Protein AF-A0A9D1FRA2-F1 (afdb_monomer_lite)

Radius of gyration: 23.23 Å; chains: 1; bounding box: 57×42×61 Å

Foldseek 3Di:
DFQAVQVVCVVVVHDHDDHAAEAQWDDLVVLCVCCVVVLDPPVLSVQCVVPPAPTPSNVVSCVSVVGPGYPNQAAEFCQAFVVFDDKAFPDADPQRWTFIQDSLQFTFIHHPPDPPDTHGQGGPCLAPVCCVPPHVVRNDDDCVRPPVVVVVVVPDCVPPRHDHHYCNDDVVVSLCVVLPDENQPLVCQLPDLVSLVVSCVVCVSVVVRHSYHYDHPDDRDPSGDPVNVVSSVVCVVPPDD

Structure (mmCIF, N/CA/C/O backbone):
data_AF-A0A9D1FRA2-F1
#
_entry.id   AF-A0A9D1FRA2-F1
#
loop_
_atom_site.group_PDB
_atom_site.id
_atom_site.type_symbol
_atom_site.label_atom_id
_atom_site.label_alt_id
_atom_site.label_comp_id
_atom_site.label_asym_id
_atom_site.label_entity_id
_atom_site.label_seq_id
_atom_site.pdbx_PDB_ins_code
_atom_site.Cartn_x
_atom_site.Cartn_y
_atom_site.Cartn_z
_atom_site.occupancy
_atom_site.B_iso_or_equiv
_atom_site.auth_seq_id
_atom_site.auth_comp_id
_atom_site.auth_asym_id
_atom_site.auth_atom_id
_atom_site.pdbx_PDB_model_num
ATOM 1 N N . MET A 1 1 ? 6.857 -7.893 -32.256 1.00 85.06 1 MET A N 1
ATOM 2 C CA . MET A 1 1 ? 6.088 -7.095 -31.274 1.00 85.06 1 MET A CA 1
ATOM 3 C C . MET A 1 1 ? 6.978 -6.631 -30.120 1.00 85.06 1 MET A C 1
ATOM 5 O O . MET A 1 1 ? 7.757 -7.427 -29.603 1.00 85.06 1 MET A O 1
ATOM 9 N N . THR A 1 2 ? 6.870 -5.368 -29.701 1.00 92.38 2 THR A N 1
ATOM 10 C CA . THR A 1 2 ? 7.482 -4.821 -28.469 1.00 92.38 2 THR A CA 1
ATOM 11 C C . THR A 1 2 ? 6.866 -5.449 -27.208 1.00 92.38 2 THR A C 1
ATOM 13 O O . THR A 1 2 ? 5.843 -6.138 -27.285 1.00 92.38 2 THR A O 1
ATOM 16 N N . PHE A 1 3 ? 7.445 -5.224 -26.020 1.00 93.19 3 PHE A N 1
ATOM 17 C CA . PHE A 1 3 ? 6.828 -5.702 -24.771 1.00 93.19 3 PHE A CA 1
ATOM 18 C C . PHE A 1 3 ? 5.459 -5.060 -24.530 1.00 93.19 3 PHE A C 1
ATOM 20 O O . PHE A 1 3 ? 4.525 -5.750 -24.128 1.00 93.19 3 PHE A O 1
ATOM 27 N N . ARG A 1 4 ? 5.315 -3.770 -24.851 1.00 92.56 4 ARG A N 1
ATOM 28 C CA . ARG A 1 4 ? 4.043 -3.039 -24.853 1.00 92.56 4 ARG A CA 1
ATOM 29 C C . ARG A 1 4 ? 3.013 -3.710 -25.757 1.00 92.56 4 ARG A C 1
ATOM 31 O O . ARG A 1 4 ? 1.907 -3.972 -25.304 1.00 92.56 4 ARG A O 1
ATOM 38 N N . GLU A 1 5 ? 3.362 -3.992 -27.009 1.00 93.81 5 GLU A N 1
ATOM 39 C CA . GLU A 1 5 ? 2.440 -4.614 -27.971 1.00 93.81 5 GLU A CA 1
ATOM 40 C C . GLU A 1 5 ? 2.002 -6.009 -27.516 1.00 93.81 5 GLU A C 1
ATOM 42 O O . GLU A 1 5 ? 0.811 -6.306 -27.527 1.00 93.81 5 GLU A O 1
ATOM 47 N N . ASN A 1 6 ? 2.940 -6.837 -27.043 1.00 95.81 6 ASN A N 1
ATOM 48 C CA . ASN A 1 6 ? 2.614 -8.157 -26.502 1.00 95.81 6 ASN A CA 1
ATOM 49 C C . ASN A 1 6 ? 1.712 -8.060 -25.260 1.00 95.81 6 ASN A C 1
ATOM 51 O O . ASN A 1 6 ? 0.730 -8.790 -25.160 1.00 95.81 6 ASN A O 1
ATOM 55 N N . ALA A 1 7 ? 2.010 -7.150 -24.326 1.00 94.88 7 ALA A N 1
ATOM 56 C CA . ALA A 1 7 ? 1.194 -6.951 -23.129 1.00 94.88 7 ALA A CA 1
ATOM 57 C C . ALA A 1 7 ? -0.234 -6.502 -23.478 1.00 94.88 7 ALA A C 1
ATOM 59 O O . ALA A 1 7 ? -1.192 -7.045 -22.932 1.00 94.88 7 ALA A O 1
ATOM 60 N N . MET A 1 8 ? -0.389 -5.560 -24.414 1.00 94.31 8 MET A N 1
ATOM 61 C CA . MET A 1 8 ? -1.710 -5.099 -24.851 1.00 94.31 8 MET A CA 1
ATOM 62 C C . MET A 1 8 ? -2.497 -6.196 -25.570 1.00 94.31 8 MET A C 1
ATOM 64 O O . MET A 1 8 ? -3.682 -6.356 -25.290 1.00 94.31 8 MET A O 1
ATOM 68 N N . ALA A 1 9 ? -1.849 -6.982 -26.434 1.00 96.75 9 ALA A N 1
ATOM 69 C CA . ALA A 1 9 ? -2.492 -8.112 -27.100 1.00 96.75 9 ALA A CA 1
ATOM 70 C C . ALA A 1 9 ? -2.993 -9.154 -26.086 1.00 96.75 9 ALA A C 1
ATOM 72 O O . ALA A 1 9 ? -4.143 -9.583 -26.159 1.00 96.75 9 ALA A O 1
ATOM 73 N N . VAL A 1 10 ? -2.177 -9.495 -25.078 1.00 96.38 10 VAL A N 1
ATOM 74 C CA . VAL A 1 10 ? -2.589 -10.395 -23.986 1.00 96.38 10 VAL A CA 1
ATOM 75 C C . VAL A 1 10 ? -3.816 -9.848 -23.248 1.00 96.38 10 VAL A C 1
ATOM 77 O O . VAL A 1 10 ? -4.781 -10.584 -23.046 1.00 96.38 10 VAL A O 1
ATOM 80 N N . LEU A 1 11 ? -3.810 -8.566 -22.867 1.00 94.94 11 LEU A N 1
ATOM 81 C CA . LEU A 1 11 ? -4.921 -7.943 -22.134 1.00 94.94 11 LEU A CA 1
ATOM 82 C C . LEU A 1 11 ? -6.214 -7.825 -22.957 1.00 94.94 11 LEU A C 1
ATOM 84 O O . LEU A 1 11 ? -7.299 -7.794 -22.377 1.00 94.94 11 LEU A O 1
ATOM 88 N N . HIS A 1 12 ? -6.114 -7.773 -24.285 1.00 96.94 12 HIS A N 1
ATOM 89 C CA . HIS A 1 12 ? -7.260 -7.718 -25.194 1.00 96.94 12 HIS A CA 1
ATOM 90 C C . HIS A 1 12 ? -7.669 -9.080 -25.766 1.00 96.94 12 HIS A C 1
ATOM 92 O O . HIS A 1 12 ? -8.563 -9.133 -26.608 1.00 96.94 12 HIS A O 1
ATOM 98 N N . TYR A 1 13 ? -7.086 -10.181 -25.280 1.00 97.06 13 TYR A N 1
ATOM 99 C CA . TYR A 1 13 ? -7.366 -11.537 -25.770 1.00 97.06 13 TYR A CA 1
ATOM 100 C C . TYR A 1 13 ? -7.037 -11.724 -27.265 1.00 97.06 13 TYR A C 1
ATOM 102 O O . TYR A 1 13 ? -7.700 -12.479 -27.976 1.00 97.06 13 TYR A O 1
ATOM 110 N N . GLU A 1 14 ? -5.998 -11.040 -27.739 1.00 97.94 14 GLU A N 1
ATOM 111 C CA . GLU A 1 14 ? -5.488 -11.097 -29.109 1.00 97.94 14 GLU A CA 1
ATOM 112 C C . GLU A 1 14 ? -4.256 -12.016 -29.215 1.00 97.94 14 GLU A C 1
ATOM 114 O O . GLU A 1 14 ? -3.693 -12.480 -28.220 1.00 97.94 14 GLU A O 1
ATOM 119 N N . ALA A 1 15 ? -3.820 -12.296 -30.447 1.00 97.38 15 ALA A N 1
ATOM 120 C CA . ALA A 1 15 ? -2.593 -13.050 -30.690 1.00 97.38 15 ALA A CA 1
ATOM 121 C C . ALA A 1 15 ? -1.350 -12.219 -30.325 1.00 97.38 15 ALA A C 1
ATOM 123 O O . ALA A 1 15 ? -1.265 -11.038 -30.654 1.00 97.38 15 ALA A O 1
ATOM 124 N N . TYR A 1 16 ? -0.365 -12.857 -29.694 1.00 97.12 16 TYR A N 1
ATOM 125 C CA . TYR A 1 16 ? 0.900 -12.246 -29.285 1.00 97.12 16 TYR A CA 1
ATOM 126 C C . TYR A 1 16 ? 2.090 -13.115 -29.719 1.00 97.12 16 TYR A C 1
ATOM 128 O O . TYR A 1 16 ? 1.955 -14.328 -29.884 1.00 97.12 16 TYR A O 1
ATOM 136 N N . GLU A 1 17 ? 3.266 -12.509 -29.892 1.00 96.75 17 GLU A N 1
ATOM 137 C CA . GLU A 1 17 ? 4.495 -13.222 -30.279 1.00 96.75 17 GLU A CA 1
ATOM 138 C C . GLU A 1 17 ? 5.211 -13.847 -29.074 1.00 96.75 17 GLU A C 1
ATOM 140 O O . GLU A 1 17 ? 5.746 -14.953 -29.168 1.00 96.75 17 GLU A O 1
ATOM 145 N N . LYS A 1 18 ? 5.231 -13.148 -27.931 1.00 94.12 18 LYS A N 1
ATOM 146 C CA . LYS A 1 18 ? 5.867 -13.609 -26.687 1.00 94.12 18 LYS A CA 1
ATOM 147 C C . LYS A 1 18 ? 5.039 -13.187 -25.477 1.00 94.12 18 LYS A C 1
ATOM 149 O O . LYS A 1 18 ? 4.585 -12.052 -25.403 1.00 94.12 18 LYS A O 1
ATOM 154 N N . PHE A 1 19 ? 4.875 -14.088 -24.510 1.00 94.19 19 PHE A N 1
ATOM 155 C CA . PHE A 1 19 ? 4.233 -13.745 -23.241 1.00 94.19 19 PHE A CA 1
ATOM 156 C C . PHE A 1 19 ? 5.191 -12.900 -22.377 1.00 94.19 19 PHE A C 1
ATOM 158 O O . PHE A 1 19 ? 6.322 -13.345 -22.157 1.00 94.19 19 PHE A O 1
ATOM 165 N N . PRO A 1 20 ? 4.785 -11.708 -21.899 1.00 92.88 20 PRO A N 1
ATOM 166 C CA . PRO A 1 20 ? 5.655 -10.845 -21.105 1.00 92.88 20 PRO A CA 1
ATOM 167 C C . PRO A 1 20 ? 5.872 -11.409 -19.693 1.00 92.88 20 PRO A C 1
ATOM 169 O O . PRO A 1 20 ? 4.918 -11.763 -18.998 1.00 92.88 20 PRO A O 1
ATOM 172 N N . VAL A 1 21 ? 7.127 -11.460 -19.245 1.00 95.06 21 VAL A N 1
ATOM 173 C CA . VAL A 1 21 ? 7.514 -11.843 -17.880 1.00 95.06 21 VAL A CA 1
ATOM 174 C C . VAL A 1 21 ? 7.771 -10.572 -17.081 1.00 95.06 21 VAL A C 1
ATOM 176 O O . VAL A 1 21 ? 8.758 -9.878 -17.311 1.00 95.06 21 VAL A O 1
ATOM 179 N N . VAL A 1 22 ? 6.882 -10.245 -16.145 1.00 94.38 22 VAL A N 1
ATOM 180 C CA . VAL A 1 22 ? 6.873 -8.932 -15.480 1.00 94.38 22 VAL A CA 1
ATOM 181 C C . VAL A 1 22 ? 7.164 -9.031 -13.985 1.00 94.38 22 VAL A C 1
ATOM 183 O O . VAL A 1 22 ? 6.766 -9.996 -13.334 1.00 94.38 22 VAL A O 1
ATOM 186 N N . SER A 1 23 ? 7.855 -8.024 -13.447 1.00 93.06 23 SER A N 1
ATOM 187 C CA . SER A 1 23 ? 8.117 -7.862 -12.009 1.00 93.06 23 SER A CA 1
ATOM 188 C C . SER A 1 23 ? 7.096 -6.918 -11.366 1.00 93.06 23 SER A C 1
ATOM 190 O O . SER A 1 23 ? 6.551 -6.046 -12.039 1.00 93.06 23 SER A O 1
ATOM 192 N N . PHE A 1 24 ? 6.862 -7.059 -10.061 1.00 91.38 24 PHE A N 1
ATOM 193 C CA . PHE A 1 24 ? 6.077 -6.119 -9.245 1.00 91.38 24 PHE A CA 1
ATOM 194 C C . PHE A 1 24 ? 6.938 -5.536 -8.108 1.00 91.38 24 PHE A C 1
ATOM 196 O O . PHE A 1 24 ? 6.468 -5.320 -6.993 1.00 91.38 24 PHE A O 1
ATOM 203 N N . GLY A 1 25 ? 8.231 -5.364 -8.383 1.00 91.50 25 GLY A N 1
ATOM 204 C CA . GLY A 1 25 ? 9.219 -4.938 -7.403 1.00 91.50 25 GLY A CA 1
ATOM 205 C C . GLY A 1 25 ? 9.643 -6.048 -6.436 1.00 91.50 25 GLY A C 1
ATOM 206 O O . GLY A 1 25 ? 9.233 -7.210 -6.509 1.00 91.50 25 GLY A O 1
ATOM 207 N N . TYR A 1 26 ? 10.516 -5.660 -5.518 1.00 93.06 26 TYR A N 1
ATOM 208 C CA . TYR A 1 26 ? 11.136 -6.494 -4.496 1.00 93.06 26 TYR A CA 1
ATOM 209 C C . TYR A 1 26 ? 11.027 -5.840 -3.119 1.00 93.06 26 TYR A C 1
ATOM 211 O O . TYR A 1 26 ? 10.994 -4.614 -2.987 1.00 93.06 26 TYR A O 1
ATOM 219 N N . TRP A 1 27 ? 11.091 -6.657 -2.073 1.00 92.12 27 TRP A N 1
ATOM 220 C CA . TRP A 1 27 ? 11.366 -6.155 -0.731 1.00 92.12 27 TRP A CA 1
ATOM 221 C C . TRP A 1 27 ? 12.815 -5.671 -0.631 1.00 92.12 27 TRP A C 1
ATOM 223 O O . TRP A 1 27 ? 13.721 -6.298 -1.194 1.00 92.12 27 TRP A O 1
ATOM 233 N N . GLY A 1 28 ? 13.052 -4.605 0.136 1.00 92.19 28 GLY A N 1
ATOM 234 C CA . GLY A 1 28 ? 14.404 -4.095 0.375 1.00 92.19 28 GLY A CA 1
ATOM 235 C C . GLY A 1 28 ? 15.309 -5.164 0.995 1.00 92.19 28 GLY A C 1
ATOM 236 O O . GLY A 1 28 ? 16.442 -5.371 0.572 1.00 92.19 28 GLY A O 1
ATOM 237 N N . GLU A 1 29 ? 14.771 -5.944 1.927 1.00 93.12 29 GLU A N 1
ATOM 238 C CA . GLU A 1 29 ? 15.446 -7.070 2.568 1.00 93.12 29 GLU A CA 1
ATOM 239 C C . GLU A 1 29 ? 15.838 -8.158 1.563 1.00 93.12 29 GLU A C 1
ATOM 241 O O . GLU A 1 29 ? 16.889 -8.781 1.706 1.00 93.12 29 GLU A O 1
ATOM 246 N N . THR A 1 30 ? 15.023 -8.373 0.524 1.00 95.81 30 THR A N 1
ATOM 247 C CA . THR A 1 30 ? 15.308 -9.371 -0.517 1.00 95.81 30 THR A CA 1
ATOM 248 C C . THR A 1 30 ? 16.505 -8.959 -1.362 1.00 95.81 30 THR A C 1
ATOM 250 O O . THR A 1 30 ? 17.435 -9.751 -1.509 1.00 95.81 30 THR A O 1
ATOM 253 N N . VAL A 1 31 ? 16.545 -7.718 -1.860 1.00 97.19 31 VAL A N 1
ATOM 254 C CA . VAL A 1 31 ? 17.689 -7.265 -2.672 1.00 97.19 31 VAL A CA 1
ATOM 255 C C . VAL A 1 31 ? 18.969 -7.171 -1.841 1.00 97.19 31 VAL A C 1
ATOM 257 O O . VAL A 1 31 ? 20.044 -7.532 -2.312 1.00 97.19 31 VAL A O 1
ATOM 260 N N . GLN A 1 32 ? 18.867 -6.790 -0.566 1.00 97.56 32 GLN A N 1
ATOM 261 C CA . GLN A 1 32 ? 20.015 -6.763 0.341 1.00 97.56 32 GLN A CA 1
ATOM 262 C C . GLN A 1 32 ? 20.556 -8.169 0.623 1.00 97.56 32 GLN A C 1
ATOM 264 O O . GLN A 1 32 ? 21.770 -8.381 0.627 1.00 97.56 32 GLN A O 1
ATOM 269 N N . LYS A 1 33 ? 19.667 -9.154 0.800 1.00 98.06 33 LYS A N 1
ATOM 270 C CA . LYS A 1 33 ? 20.048 -10.564 0.910 1.00 98.06 33 LYS A CA 1
ATOM 271 C C . LYS A 1 33 ? 20.771 -11.044 -0.353 1.00 98.06 33 LYS A C 1
ATOM 273 O O . LYS A 1 33 ? 21.862 -11.591 -0.234 1.00 98.06 33 LYS A O 1
ATOM 278 N N . TRP A 1 34 ? 20.219 -10.800 -1.542 1.00 98.50 34 TRP A N 1
ATOM 279 C CA . TRP A 1 34 ? 20.844 -11.213 -2.805 1.00 98.50 34 TRP A CA 1
ATOM 280 C C . TRP A 1 34 ? 22.204 -10.555 -3.049 1.00 98.50 34 TRP A C 1
ATOM 282 O O . TRP A 1 34 ? 23.095 -11.188 -3.616 1.00 98.50 34 TRP A O 1
ATOM 292 N N . ALA A 1 35 ? 22.389 -9.312 -2.595 1.00 98.38 35 ALA A N 1
ATOM 293 C CA . ALA A 1 35 ? 23.693 -8.660 -2.620 1.00 98.38 35 ALA A CA 1
ATOM 294 C C . ALA A 1 35 ? 24.701 -9.363 -1.696 1.00 98.38 35 ALA A C 1
ATOM 296 O O . ALA A 1 35 ? 25.838 -9.603 -2.095 1.00 98.38 35 ALA A O 1
ATOM 297 N N . ASN A 1 36 ? 24.283 -9.752 -0.486 1.00 98.38 36 ASN A N 1
ATOM 298 C CA . ASN A 1 36 ? 25.134 -10.495 0.452 1.00 98.38 36 ASN A CA 1
ATOM 299 C C . ASN A 1 36 ? 25.482 -11.908 -0.053 1.00 98.38 36 ASN A C 1
ATOM 301 O O . ASN A 1 36 ? 26.560 -12.415 0.243 1.00 98.38 36 ASN A O 1
ATOM 305 N N . GLU A 1 37 ? 24.586 -12.535 -0.817 1.00 98.38 37 GLU A N 1
ATOM 306 C CA . GLU A 1 37 ? 24.807 -13.834 -1.472 1.00 98.38 37 GLU A CA 1
ATOM 307 C C . GLU A 1 37 ? 25.669 -13.724 -2.745 1.00 98.38 37 GLU A C 1
ATOM 309 O O . GLU A 1 37 ? 26.095 -14.739 -3.294 1.00 98.38 37 GLU A O 1
ATOM 314 N N . GLY A 1 38 ? 25.956 -12.505 -3.214 1.00 98.06 38 GLY A N 1
ATOM 315 C CA . GLY A 1 38 ? 26.786 -12.252 -4.394 1.00 98.06 38 GLY A CA 1
ATOM 316 C C . GLY A 1 38 ? 26.059 -12.395 -5.735 1.00 98.06 38 GLY A C 1
ATOM 317 O O . GLY A 1 38 ? 26.711 -12.426 -6.777 1.00 98.06 38 GLY A O 1
ATOM 318 N N . HIS A 1 39 ? 24.724 -12.470 -5.742 1.00 98.25 39 HIS A N 1
ATOM 319 C CA . HIS A 1 39 ? 23.928 -12.543 -6.975 1.00 98.25 39 HIS A CA 1
ATOM 320 C C . HIS A 1 39 ? 23.801 -11.184 -7.681 1.00 98.25 39 HIS A C 1
ATOM 322 O O . HIS A 1 39 ? 23.724 -11.115 -8.910 1.00 98.25 39 HIS A O 1
ATOM 328 N N . ILE A 1 40 ? 23.799 -10.099 -6.905 1.00 98.50 40 ILE A N 1
ATOM 329 C CA . ILE A 1 40 ? 23.749 -8.711 -7.380 1.00 98.50 40 ILE A CA 1
ATOM 330 C C . ILE A 1 40 ? 24.779 -7.867 -6.622 1.00 98.50 40 ILE A C 1
ATOM 332 O O . ILE A 1 40 ? 25.344 -8.317 -5.626 1.00 98.50 40 ILE A O 1
ATOM 336 N N . THR A 1 41 ? 25.066 -6.653 -7.088 1.00 98.50 41 THR A N 1
ATOM 337 C CA . THR A 1 41 ? 25.993 -5.763 -6.382 1.00 98.50 41 THR A CA 1
ATOM 338 C C . THR A 1 41 ? 25.291 -5.053 -5.228 1.00 98.50 41 THR A C 1
ATOM 340 O O . THR A 1 41 ? 24.074 -4.857 -5.227 1.00 98.50 41 THR A O 1
ATOM 343 N N . ARG A 1 42 ? 26.079 -4.610 -4.243 1.00 98.38 42 ARG A N 1
ATOM 344 C CA . ARG A 1 42 ? 25.558 -3.773 -3.157 1.00 98.38 42 ARG A CA 1
ATOM 345 C C . ARG A 1 42 ? 24.988 -2.451 -3.675 1.00 98.38 42 ARG A C 1
ATOM 347 O O . ARG A 1 42 ? 23.970 -1.997 -3.178 1.00 98.38 42 ARG A O 1
ATOM 354 N N . GLU A 1 43 ? 25.608 -1.882 -4.706 1.00 98.44 43 GLU A N 1
ATOM 355 C CA . GLU A 1 43 ? 25.158 -0.644 -5.345 1.00 98.44 43 GLU A CA 1
ATOM 356 C C . GLU A 1 43 ? 23.783 -0.797 -6.009 1.00 98.44 43 GLU A C 1
ATOM 358 O O . GLU A 1 43 ? 22.938 0.080 -5.859 1.00 98.44 43 GLU A O 1
ATOM 363 N N . GLU A 1 44 ? 23.527 -1.919 -6.690 1.00 98.38 44 GLU A N 1
ATOM 364 C CA . GLU A 1 44 ? 22.216 -2.212 -7.285 1.00 98.38 44 GLU A CA 1
ATOM 365 C C . GLU A 1 44 ? 21.128 -2.317 -6.214 1.00 98.38 44 GLU A C 1
ATOM 367 O O . GLU A 1 44 ? 20.061 -1.717 -6.357 1.00 98.38 44 GLU A O 1
ATOM 372 N N . ALA A 1 45 ? 21.411 -3.042 -5.127 1.00 98.00 45 ALA A N 1
ATOM 373 C CA . ALA A 1 45 ? 20.486 -3.180 -4.007 1.00 98.00 45 ALA A CA 1
ATOM 374 C C . ALA A 1 45 ? 20.225 -1.836 -3.308 1.00 98.00 45 ALA A C 1
ATOM 376 O O . ALA A 1 45 ? 19.076 -1.495 -3.034 1.00 98.00 45 ALA A O 1
ATOM 377 N N . ASP A 1 46 ? 21.273 -1.052 -3.048 1.00 97.94 46 ASP A N 1
ATOM 378 C CA . ASP A 1 46 ? 21.165 0.245 -2.378 1.00 97.94 46 ASP A CA 1
ATOM 379 C C . ASP A 1 46 ? 20.468 1.296 -3.259 1.00 97.94 46 ASP A C 1
ATOM 381 O O . ASP A 1 46 ? 19.719 2.128 -2.743 1.00 97.94 46 ASP A O 1
ATOM 385 N N . ASP A 1 47 ? 20.681 1.277 -4.581 1.00 98.31 47 ASP A N 1
ATOM 386 C CA . ASP A 1 47 ? 19.939 2.131 -5.513 1.00 98.31 47 ASP A CA 1
ATOM 387 C C . ASP A 1 47 ? 18.454 1.764 -5.540 1.00 98.31 47 ASP A C 1
ATOM 389 O O . ASP A 1 47 ? 17.621 2.659 -5.399 1.00 98.31 47 ASP A O 1
ATOM 393 N N . TYR A 1 48 ? 18.124 0.470 -5.642 1.00 96.69 48 TYR A N 1
ATOM 394 C CA . TYR A 1 48 ? 16.737 0.005 -5.598 1.00 96.69 48 TYR A CA 1
ATOM 395 C C . TYR A 1 48 ? 16.049 0.410 -4.289 1.00 96.69 48 TYR A C 1
ATOM 397 O O . TYR A 1 48 ? 14.997 1.040 -4.322 1.00 96.69 48 TYR A O 1
ATOM 405 N N . CYS A 1 49 ? 16.663 0.152 -3.129 1.00 95.50 49 CYS A N 1
ATOM 406 C CA . CYS A 1 49 ? 16.081 0.535 -1.839 1.00 95.50 49 CYS A CA 1
ATOM 407 C C . CYS A 1 49 ? 15.851 2.050 -1.709 1.00 95.50 49 CYS A C 1
ATOM 409 O O . CYS A 1 49 ? 14.953 2.473 -0.985 1.00 95.50 49 CYS A O 1
ATOM 411 N N . ARG A 1 50 ? 16.671 2.874 -2.374 1.00 96.06 50 ARG A N 1
ATOM 412 C CA . ARG A 1 50 ? 16.573 4.338 -2.299 1.00 96.06 50 ARG A CA 1
ATOM 413 C C . ARG A 1 50 ? 15.574 4.921 -3.293 1.00 96.06 50 ARG A C 1
ATOM 415 O O . ARG A 1 50 ? 14.928 5.915 -2.979 1.00 96.06 50 ARG A O 1
ATOM 422 N N . ARG A 1 51 ? 15.521 4.379 -4.510 1.00 93.38 51 ARG A N 1
ATOM 423 C CA . ARG A 1 51 ? 14.791 4.974 -5.641 1.00 93.38 51 ARG A CA 1
ATOM 424 C C . ARG A 1 51 ? 13.546 4.188 -6.056 1.00 93.38 51 ARG A C 1
ATOM 426 O O . ARG A 1 51 ? 12.705 4.766 -6.733 1.00 93.38 51 ARG A O 1
ATOM 433 N N . GLY A 1 52 ? 13.421 2.933 -5.632 1.00 92.06 52 GLY A N 1
ATOM 434 C CA . GLY A 1 52 ? 12.264 2.075 -5.871 1.00 92.06 52 GLY A CA 1
ATOM 435 C C . GLY A 1 52 ? 12.162 1.529 -7.295 1.00 92.06 52 GLY A C 1
ATOM 436 O O . GLY A 1 52 ? 13.152 1.423 -8.024 1.00 92.06 52 GLY A O 1
ATOM 437 N N . ASP A 1 53 ? 10.936 1.168 -7.668 1.00 90.75 53 ASP A N 1
ATOM 438 C CA . ASP A 1 53 ? 10.592 0.630 -8.983 1.00 90.75 53 ASP A CA 1
ATOM 439 C C . ASP A 1 53 ? 11.063 1.550 -10.119 1.00 90.75 53 ASP A C 1
ATOM 441 O O . ASP A 1 53 ? 11.009 2.779 -10.030 1.00 90.75 53 ASP A O 1
ATOM 445 N N . ASN A 1 54 ? 11.536 0.950 -11.212 1.00 88.44 54 ASN A N 1
ATOM 446 C CA . ASN A 1 54 ? 12.113 1.641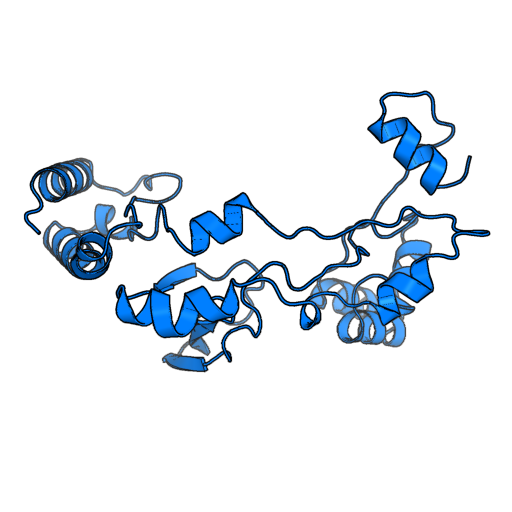 -12.363 1.00 88.44 54 ASN A CA 1
ATOM 447 C C . ASN A 1 54 ? 13.377 2.472 -12.069 1.00 88.44 54 ASN A C 1
ATOM 449 O O . ASN A 1 54 ? 13.792 3.289 -12.902 1.00 88.44 54 ASN A O 1
ATOM 453 N N . SER A 1 55 ? 14.061 2.258 -10.945 1.00 92.81 55 SER A N 1
ATOM 454 C CA . SER A 1 55 ? 15.415 2.783 -10.764 1.00 92.81 55 SER A CA 1
ATOM 455 C C . SER A 1 55 ? 16.432 2.088 -11.684 1.00 92.81 55 SER A C 1
ATOM 457 O O . SER A 1 55 ? 16.119 1.154 -12.429 1.00 92.81 55 SER A O 1
ATOM 459 N N . TRP A 1 56 ? 17.683 2.556 -11.671 1.00 95.94 56 TRP A N 1
ATOM 460 C CA . TRP A 1 56 ? 18.755 1.837 -12.362 1.00 95.94 56 TRP A CA 1
ATOM 461 C C . TRP A 1 56 ? 18.989 0.457 -11.728 1.00 95.94 56 TRP A C 1
ATOM 463 O O . TRP A 1 56 ? 19.090 -0.529 -12.460 1.00 95.94 56 TRP A O 1
ATOM 473 N N . GLY A 1 57 ? 18.999 0.388 -10.394 1.00 97.06 57 GLY A N 1
ATOM 474 C CA . GLY A 1 57 ? 19.093 -0.847 -9.623 1.00 97.06 57 GLY A CA 1
ATOM 475 C C . GLY A 1 57 ? 17.984 -1.831 -9.982 1.00 97.06 57 GLY A C 1
ATOM 476 O O . GLY A 1 57 ? 18.290 -2.968 -10.331 1.00 97.06 57 GLY A O 1
ATOM 477 N N . ASP A 1 58 ? 16.722 -1.381 -10.018 1.00 95.94 58 ASP A N 1
ATOM 478 C CA . ASP A 1 58 ? 15.584 -2.224 -10.419 1.00 95.94 58 ASP A CA 1
ATOM 479 C C . ASP A 1 58 ? 15.796 -2.853 -11.805 1.00 95.94 58 ASP A C 1
ATOM 481 O O . ASP A 1 58 ? 15.772 -4.075 -11.970 1.00 95.94 58 ASP A O 1
ATOM 485 N N . ARG A 1 59 ? 16.094 -2.014 -12.808 1.00 94.19 59 ARG A N 1
ATOM 486 C CA . ARG A 1 59 ? 16.322 -2.469 -14.187 1.00 94.19 59 ARG A CA 1
ATOM 487 C C . ARG A 1 59 ? 17.499 -3.434 -14.298 1.00 94.19 59 ARG A C 1
ATOM 489 O O . ARG A 1 59 ? 17.421 -4.400 -15.057 1.00 94.19 59 ARG A O 1
ATOM 496 N N . SER A 1 60 ? 18.582 -3.186 -13.562 1.00 96.81 60 SER A N 1
ATOM 497 C CA . SER A 1 60 ? 19.753 -4.064 -13.577 1.00 96.81 60 SER A CA 1
ATOM 498 C C . SER A 1 60 ? 19.439 -5.433 -12.967 1.00 96.81 60 SER A C 1
ATOM 500 O O . SER A 1 60 ? 19.762 -6.465 -13.559 1.00 96.81 60 SER A O 1
ATOM 502 N N . ILE A 1 61 ? 18.743 -5.453 -11.825 1.00 97.31 61 ILE A N 1
ATOM 503 C CA . ILE A 1 61 ? 18.320 -6.683 -11.142 1.00 97.31 61 ILE A CA 1
ATOM 504 C C . ILE A 1 61 ? 17.347 -7.474 -12.026 1.00 97.31 61 ILE A C 1
ATOM 506 O O . ILE A 1 61 ? 17.575 -8.659 -12.272 1.00 97.31 61 ILE A O 1
ATOM 510 N N . MET A 1 62 ? 16.319 -6.823 -12.582 1.00 95.88 62 MET A N 1
ATOM 511 C CA . MET A 1 62 ? 15.357 -7.451 -13.497 1.00 95.88 62 MET A CA 1
ATOM 512 C C . MET A 1 62 ? 16.042 -8.132 -14.678 1.00 95.88 62 MET A C 1
ATOM 514 O O . MET A 1 62 ? 15.754 -9.292 -14.976 1.00 95.88 62 MET A O 1
ATOM 518 N N . LYS A 1 63 ? 16.999 -7.441 -15.309 1.00 94.62 63 LYS A N 1
ATOM 519 C CA . LYS A 1 63 ? 17.748 -7.976 -16.448 1.00 94.62 63 LYS A CA 1
ATOM 520 C C . LYS A 1 63 ? 18.526 -9.246 -16.091 1.00 94.62 63 LYS A C 1
ATOM 522 O O . LYS A 1 63 ? 18.610 -10.146 -16.920 1.00 94.62 63 LYS A O 1
ATOM 527 N N . LYS A 1 64 ? 19.082 -9.338 -14.877 1.00 96.81 64 LYS A N 1
ATOM 528 C CA . LYS A 1 64 ? 19.789 -10.541 -14.397 1.00 96.81 64 LYS A CA 1
ATOM 529 C C . LYS A 1 64 ? 18.840 -11.704 -14.116 1.00 96.81 64 LYS A C 1
ATOM 531 O O . LYS A 1 64 ? 19.207 -12.850 -14.354 1.00 96.81 64 LYS A O 1
ATOM 536 N N . LEU A 1 65 ? 17.640 -11.408 -13.619 1.00 96.88 65 LEU A N 1
ATOM 537 C CA . LEU A 1 65 ? 16.605 -12.404 -13.327 1.00 96.88 65 LEU A CA 1
ATOM 538 C C . LEU A 1 65 ? 15.864 -12.882 -14.585 1.00 96.88 65 LEU A C 1
ATOM 540 O O . LEU A 1 65 ? 15.300 -13.973 -14.580 1.00 96.88 65 LEU A O 1
ATOM 544 N N . GLY A 1 66 ? 15.880 -12.086 -15.656 1.00 95.44 66 GLY A N 1
ATOM 545 C CA . GLY A 1 66 ? 15.169 -12.373 -16.902 1.00 95.44 66 GLY A CA 1
ATOM 546 C C . GLY A 1 66 ? 13.747 -11.809 -16.957 1.00 95.44 66 GLY A C 1
ATOM 547 O O . GLY A 1 66 ? 12.949 -12.281 -17.764 1.00 95.44 66 GLY A O 1
ATOM 548 N N . PHE A 1 67 ? 13.422 -10.814 -16.125 1.00 96.19 67 PHE A N 1
ATOM 549 C CA . PHE A 1 67 ? 12.192 -10.036 -16.281 1.00 96.19 67 PHE A CA 1
ATOM 550 C C . PHE A 1 67 ? 12.303 -9.109 -17.496 1.00 96.19 67 PHE A C 1
ATOM 552 O O . PHE A 1 67 ? 13.342 -8.483 -17.712 1.00 96.19 67 PHE A O 1
ATOM 559 N N . ASP A 1 68 ? 11.221 -8.999 -18.266 1.00 93.62 68 ASP A N 1
ATOM 560 C CA . ASP A 1 68 ? 11.131 -8.097 -19.413 1.00 93.62 68 ASP A CA 1
ATOM 561 C C . ASP A 1 68 ? 10.952 -6.636 -18.938 1.00 93.62 68 ASP A C 1
ATOM 563 O O . ASP A 1 68 ? 11.596 -5.736 -19.476 1.00 93.62 68 ASP A O 1
ATOM 567 N N . PHE A 1 69 ? 10.112 -6.384 -17.918 1.00 92.56 69 PHE A N 1
ATOM 568 C CA . PHE A 1 69 ? 9.917 -5.053 -17.310 1.00 92.56 69 PHE A CA 1
ATOM 569 C C . PHE A 1 69 ? 9.183 -5.086 -15.953 1.00 92.56 69 PHE A C 1
ATOM 571 O O . PHE A 1 69 ? 8.626 -6.112 -15.555 1.00 92.56 69 PHE A O 1
ATOM 578 N N . ASN A 1 70 ? 9.161 -3.947 -15.247 1.00 92.75 70 ASN A N 1
ATOM 579 C CA . ASN A 1 70 ? 8.430 -3.761 -13.989 1.00 92.75 70 ASN A CA 1
ATOM 580 C C . ASN A 1 70 ? 7.006 -3.249 -14.270 1.00 92.75 70 ASN A C 1
ATOM 582 O O . ASN A 1 70 ? 6.820 -2.195 -14.879 1.00 92.75 70 ASN A O 1
ATOM 586 N N . TRP A 1 71 ? 5.998 -3.996 -13.822 1.00 92.31 71 TRP A N 1
ATOM 587 C CA . TRP A 1 71 ? 4.579 -3.685 -13.994 1.00 92.31 71 TRP A CA 1
ATOM 588 C C . TRP A 1 71 ? 4.085 -2.574 -13.063 1.00 92.31 71 TRP A C 1
ATOM 590 O O . TRP A 1 71 ? 3.172 -1.834 -13.416 1.00 92.31 71 TRP A O 1
ATOM 600 N N . ASN A 1 72 ? 4.682 -2.444 -11.877 1.00 87.50 72 ASN A N 1
ATOM 601 C CA . ASN A 1 72 ? 4.274 -1.477 -10.858 1.00 87.50 72 ASN A CA 1
ATOM 602 C C . ASN A 1 72 ? 4.859 -0.075 -11.081 1.00 87.50 72 ASN A C 1
ATOM 604 O O . ASN A 1 72 ? 4.580 0.854 -10.327 1.00 87.50 72 ASN A O 1
ATOM 608 N N . SER A 1 73 ? 5.633 0.117 -12.149 1.00 83.06 73 SER A N 1
ATOM 609 C CA . SER A 1 73 ? 6.203 1.413 -12.523 1.00 83.06 73 SER A CA 1
ATOM 610 C C . SER A 1 73 ? 5.186 2.364 -13.164 1.00 83.06 73 SER A C 1
ATOM 612 O O . SER A 1 73 ? 5.398 2.937 -14.236 1.00 83.06 73 SER A O 1
ATOM 614 N N . CYS A 1 74 ? 4.046 2.498 -12.503 1.00 88.12 74 CYS A N 1
ATOM 615 C CA . CYS A 1 74 ? 2.938 3.338 -12.893 1.00 88.12 74 CYS A CA 1
ATOM 616 C C . CYS A 1 74 ? 3.165 4.780 -12.434 1.00 88.12 74 CYS A C 1
ATOM 618 O O . CYS A 1 74 ? 3.787 5.039 -11.405 1.00 88.12 74 CYS A O 1
ATOM 620 N N . VAL A 1 75 ? 2.578 5.726 -13.161 1.00 88.69 75 VAL A N 1
ATOM 621 C CA . VAL A 1 75 ? 2.508 7.123 -12.728 1.00 88.69 75 VAL A CA 1
ATOM 622 C C . VAL A 1 75 ? 1.169 7.366 -12.052 1.00 88.69 75 VAL A C 1
ATOM 624 O O . VAL A 1 75 ? 0.122 7.023 -12.592 1.00 88.69 75 VAL A O 1
ATOM 627 N N . GLY A 1 76 ? 1.198 7.925 -10.847 1.00 88.25 76 GLY A N 1
ATOM 628 C CA . GLY A 1 76 ? 0.004 8.192 -10.052 1.00 88.25 76 GLY A CA 1
ATOM 629 C C . GLY A 1 76 ? -0.159 9.671 -9.741 1.00 88.25 76 GLY A C 1
ATOM 630 O O . GLY A 1 76 ? 0.819 10.407 -9.626 1.00 88.25 76 GLY A O 1
ATOM 631 N N . SER A 1 77 ? -1.406 10.096 -9.576 1.00 89.31 77 SER A N 1
ATOM 632 C CA . SER A 1 77 ? -1.757 11.346 -8.903 1.00 89.31 77 SER A CA 1
ATOM 633 C C . SER A 1 77 ? -2.028 11.091 -7.420 1.00 89.31 77 SER A C 1
ATOM 635 O O . SER A 1 77 ? -2.254 9.951 -6.999 1.00 89.31 77 SER A O 1
ATOM 637 N N . SER A 1 78 ? -2.079 12.156 -6.618 1.00 90.31 78 SER A N 1
ATOM 638 C CA . SER A 1 78 ? -2.569 12.082 -5.237 1.00 90.31 78 SER A CA 1
ATOM 639 C C . SER A 1 78 ? -4.091 11.875 -5.213 1.00 90.31 78 SER A C 1
ATOM 641 O O . SER A 1 78 ? -4.872 12.814 -5.032 1.00 90.31 78 SER A O 1
ATOM 643 N N . SER A 1 79 ? -4.493 10.622 -5.433 1.00 86.00 79 SER A N 1
ATOM 644 C CA . SER A 1 79 ? -5.891 10.171 -5.534 1.00 86.00 79 SER A CA 1
ATOM 645 C C . SER A 1 79 ? -6.578 9.987 -4.174 1.00 86.00 79 SER A C 1
ATOM 647 O O . SER A 1 79 ? -7.793 9.835 -4.118 1.00 86.00 79 SER A O 1
ATOM 649 N N . ASP A 1 80 ? -5.801 10.029 -3.092 1.00 88.38 80 ASP A N 1
ATOM 650 C CA . ASP A 1 80 ? -6.254 9.869 -1.711 1.00 88.38 80 ASP A CA 1
ATOM 651 C C . ASP A 1 80 ? -6.363 11.224 -0.979 1.00 88.38 80 ASP A C 1
ATOM 653 O O . ASP A 1 80 ? -6.604 12.268 -1.594 1.00 88.38 80 ASP A O 1
ATOM 657 N N . LEU A 1 81 ? -6.191 11.234 0.348 1.00 91.38 81 LEU A N 1
ATOM 658 C CA . LEU A 1 81 ? -6.077 12.469 1.119 1.00 91.38 81 LEU A CA 1
ATOM 659 C C . LEU A 1 81 ? -4.875 13.279 0.623 1.00 91.38 81 LEU A C 1
ATOM 661 O O . LEU A 1 81 ? -3.749 12.782 0.595 1.00 91.38 81 LEU A O 1
ATOM 665 N N . PHE A 1 82 ? -5.118 14.532 0.246 1.00 93.62 82 PHE A N 1
ATOM 666 C CA . PHE A 1 82 ? -4.077 15.461 -0.178 1.00 93.62 82 PHE A CA 1
ATOM 667 C C . PHE A 1 82 ? -4.303 16.860 0.421 1.00 93.62 82 PHE A C 1
ATOM 669 O O . PHE A 1 82 ? -5.374 17.436 0.210 1.00 93.62 82 PHE A O 1
ATOM 676 N N . PRO A 1 83 ? -3.299 17.419 1.116 1.00 94.75 83 PRO A N 1
ATOM 677 C CA . PRO A 1 83 ? -2.128 16.694 1.612 1.00 94.75 83 PRO A CA 1
ATOM 678 C C . PRO A 1 83 ? -2.559 15.552 2.549 1.00 94.75 83 PRO A C 1
ATOM 680 O O . PRO A 1 83 ? -3.600 15.637 3.206 1.00 94.75 83 PRO A O 1
ATOM 683 N N . ALA A 1 84 ? -1.776 14.474 2.592 1.00 94.00 84 ALA A N 1
ATOM 684 C CA . ALA A 1 84 ? -1.976 13.416 3.578 1.00 94.00 84 ALA A CA 1
ATOM 685 C C . ALA A 1 84 ? -1.825 13.985 5.002 1.00 94.00 84 ALA A C 1
ATOM 687 O O . ALA A 1 84 ? -1.256 15.064 5.200 1.00 94.00 84 ALA A O 1
ATOM 688 N N . PHE A 1 85 ? -2.330 13.273 6.008 1.00 94.94 85 PHE A N 1
ATOM 689 C CA . PHE A 1 85 ? -1.995 13.619 7.386 1.00 94.94 85 PHE A CA 1
ATOM 690 C C . PHE A 1 85 ? -0.497 13.420 7.632 1.00 94.94 85 PHE A C 1
ATOM 692 O O . PHE A 1 85 ? 0.127 12.513 7.087 1.00 94.94 85 PHE A O 1
ATOM 699 N N . GLU A 1 86 ? 0.077 14.261 8.487 1.00 95.44 86 GLU A N 1
ATOM 700 C CA . GLU A 1 86 ? 1.396 13.983 9.043 1.00 95.44 86 GLU A CA 1
ATOM 701 C C . GLU A 1 86 ? 1.301 12.742 9.938 1.00 95.44 86 GLU A C 1
ATOM 703 O O . GLU A 1 86 ? 0.433 12.669 10.827 1.00 95.44 86 GLU A O 1
ATOM 708 N N . GLU A 1 87 ? 2.188 11.777 9.685 1.00 95.38 87 GLU A N 1
ATOM 709 C CA . GLU A 1 87 ? 2.323 10.592 10.522 1.00 95.38 87 GLU A CA 1
ATOM 710 C C . GLU A 1 87 ? 2.718 11.011 11.939 1.00 95.38 87 GLU A C 1
ATOM 712 O O . GLU A 1 87 ? 3.639 11.803 12.140 1.00 95.38 87 GLU A O 1
ATOM 717 N N . LYS A 1 88 ? 2.019 10.473 12.940 1.00 96.88 88 LYS A N 1
ATOM 718 C CA . LYS A 1 88 ? 2.269 10.815 14.341 1.00 96.88 88 LYS A CA 1
ATOM 719 C C . LYS A 1 88 ? 2.258 9.580 15.223 1.00 96.88 88 LYS A C 1
ATOM 721 O O . LYS A 1 88 ? 1.243 8.894 15.306 1.00 96.88 88 LYS A O 1
ATOM 726 N N . THR A 1 89 ? 3.340 9.353 15.963 1.00 96.81 89 THR A N 1
ATOM 727 C CA . THR A 1 89 ? 3.364 8.361 17.046 1.00 96.81 89 THR A CA 1
ATOM 728 C C . THR A 1 89 ? 2.476 8.822 18.203 1.00 96.81 89 THR A C 1
ATOM 730 O O . THR A 1 89 ? 2.623 9.937 18.706 1.00 96.81 89 THR A O 1
ATOM 733 N N . LEU A 1 90 ? 1.546 7.963 18.618 1.00 96.06 90 LEU A N 1
ATOM 734 C CA . LEU A 1 90 ? 0.630 8.183 19.740 1.00 96.06 90 LEU A CA 1
ATOM 735 C C . LEU A 1 90 ? 1.077 7.425 20.997 1.00 96.06 90 LEU A C 1
ATOM 737 O O . LEU A 1 90 ? 0.883 7.914 22.106 1.00 96.06 90 LEU A O 1
ATOM 741 N N . GLU A 1 91 ? 1.683 6.248 20.824 1.00 97.00 91 GLU A N 1
ATOM 742 C CA . GLU A 1 91 ? 2.180 5.390 21.905 1.00 97.00 91 GLU A CA 1
ATOM 743 C C . GLU A 1 91 ? 3.394 4.592 21.409 1.00 97.00 91 GLU A C 1
ATOM 745 O O . GLU A 1 91 ? 3.370 4.051 20.300 1.00 97.00 91 GLU A O 1
ATOM 750 N N . GLU A 1 92 ? 4.426 4.464 22.244 1.00 96.50 92 GLU A N 1
ATOM 751 C CA . GLU A 1 92 ? 5.524 3.513 22.046 1.00 96.50 92 GLU A CA 1
ATOM 752 C C . GLU A 1 92 ? 5.488 2.449 23.138 1.00 96.50 92 GLU A C 1
ATOM 754 O O . GLU A 1 92 ? 5.310 2.760 24.319 1.00 96.50 92 GLU A O 1
ATOM 759 N N . ARG A 1 93 ? 5.664 1.185 22.748 1.00 94.81 93 ARG A N 1
ATOM 760 C CA . ARG A 1 93 ? 5.606 0.043 23.661 1.00 94.81 93 ARG A CA 1
ATOM 761 C C . ARG A 1 93 ? 6.992 -0.540 23.928 1.00 94.81 93 ARG A C 1
ATOM 763 O O . ARG A 1 93 ? 7.867 -0.459 23.066 1.00 94.81 93 ARG A O 1
ATOM 770 N N . PRO A 1 94 ? 7.197 -1.201 25.085 1.00 94.62 94 PRO A N 1
ATOM 771 C CA . PRO A 1 94 ? 8.487 -1.805 25.434 1.00 94.62 94 PRO A CA 1
ATOM 772 C C . PRO A 1 94 ? 8.996 -2.864 24.444 1.00 94.62 94 PRO A C 1
ATOM 774 O O . PRO A 1 94 ? 10.198 -3.093 24.367 1.00 94.62 94 PRO A O 1
ATOM 777 N N . ASP A 1 95 ? 8.104 -3.511 23.689 1.00 92.25 95 ASP A N 1
ATOM 778 C CA . ASP A 1 95 ? 8.450 -4.490 22.647 1.00 92.25 95 ASP A CA 1
ATOM 779 C C . ASP A 1 95 ? 8.835 -3.839 21.301 1.00 92.25 95 ASP A C 1
ATOM 781 O O . ASP A 1 95 ? 9.037 -4.533 20.304 1.00 92.25 95 ASP A O 1
ATOM 785 N N . GLY A 1 96 ? 8.917 -2.506 21.260 1.00 92.31 96 GLY A N 1
ATOM 786 C CA . GLY A 1 96 ? 9.207 -1.714 20.069 1.00 92.31 96 GLY A CA 1
ATOM 787 C C . GLY A 1 96 ? 8.007 -1.514 19.141 1.00 92.31 96 GLY A C 1
ATOM 788 O O . GLY A 1 96 ? 8.143 -0.841 18.117 1.00 92.31 96 GLY A O 1
ATOM 789 N N . SER A 1 97 ? 6.835 -2.077 19.455 1.00 93.94 97 SER A N 1
ATOM 790 C CA . SER A 1 97 ? 5.618 -1.768 18.704 1.00 93.94 97 SER A CA 1
ATOM 791 C C . SER A 1 97 ? 5.136 -0.346 18.990 1.00 93.94 97 SER A C 1
ATOM 793 O O . SER A 1 97 ? 5.374 0.219 20.060 1.00 93.94 97 SER A O 1
ATOM 795 N N . ARG A 1 98 ? 4.491 0.268 17.997 1.00 95.88 98 ARG A N 1
ATOM 796 C CA . ARG A 1 98 ? 4.052 1.665 18.050 1.00 95.88 98 ARG A CA 1
ATOM 797 C C . ARG A 1 98 ? 2.602 1.774 17.621 1.00 95.88 98 ARG A C 1
ATOM 799 O O . ARG A 1 98 ? 2.207 1.161 16.630 1.00 95.88 98 ARG A O 1
ATOM 806 N N . VAL A 1 99 ? 1.830 2.574 18.345 1.00 95.69 99 VAL A N 1
ATOM 807 C CA . VAL A 1 99 ? 0.535 3.059 17.865 1.00 95.69 99 VAL A CA 1
ATOM 808 C C . VAL A 1 99 ? 0.789 4.381 17.164 1.00 95.69 99 VAL A C 1
ATOM 810 O O . VAL A 1 99 ? 1.294 5.316 17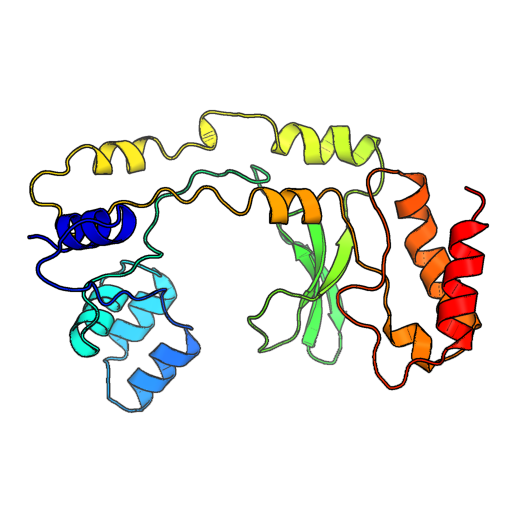.787 1.00 95.69 99 VAL A O 1
ATOM 813 N N . ILE A 1 100 ? 0.461 4.463 15.880 1.00 95.88 100 ILE A N 1
ATOM 814 C CA . ILE A 1 100 ? 0.638 5.678 15.080 1.00 95.88 100 ILE A CA 1
ATOM 815 C C . ILE A 1 100 ? -0.693 6.098 14.465 1.00 95.88 100 ILE A C 1
ATOM 817 O O . ILE A 1 100 ? -1.547 5.251 14.208 1.00 95.88 100 ILE A O 1
ATOM 821 N N . ARG A 1 101 ? -0.847 7.393 14.188 1.00 94.62 101 ARG A N 1
ATOM 822 C CA . ARG A 1 101 ? -1.785 7.871 13.174 1.00 94.62 101 ARG A CA 1
ATOM 823 C C . ARG A 1 101 ? -1.050 7.937 11.841 1.00 94.62 101 ARG A C 1
ATOM 825 O O . ARG A 1 101 ? -0.057 8.657 11.756 1.00 94.62 101 ARG A O 1
ATOM 832 N N . ASP A 1 102 ? -1.528 7.207 10.842 1.00 93.50 102 ASP A N 1
ATOM 833 C CA . ASP A 1 102 ? -0.935 7.178 9.505 1.00 93.50 102 ASP A CA 1
ATOM 834 C C . ASP A 1 102 ? -1.362 8.388 8.646 1.00 93.50 102 ASP A C 1
ATOM 836 O O . ASP A 1 102 ? -2.161 9.235 9.061 1.00 93.50 102 ASP A O 1
ATOM 840 N N . GLY A 1 103 ? -0.851 8.459 7.413 1.00 92.94 103 GLY A N 1
ATOM 841 C CA . GLY A 1 103 ? -1.201 9.522 6.464 1.00 92.94 103 GLY A CA 1
ATOM 842 C C . GLY A 1 103 ? -2.660 9.512 5.988 1.00 92.94 103 GLY A C 1
ATOM 843 O O . GLY A 1 103 ? -3.138 10.508 5.439 1.00 92.94 103 GLY A O 1
ATOM 844 N N . SER A 1 104 ? -3.389 8.421 6.228 1.00 90.44 104 SER A N 1
ATOM 845 C CA . SER A 1 104 ? -4.826 8.288 5.957 1.00 90.44 104 SER A CA 1
ATOM 846 C C . SER A 1 104 ? -5.681 8.744 7.149 1.00 90.44 104 SER A C 1
ATOM 848 O O . SER A 1 104 ? -6.907 8.792 7.051 1.00 90.44 104 SER A O 1
ATOM 850 N N . GLY A 1 105 ? -5.048 9.097 8.271 1.00 91.50 105 GLY A N 1
ATOM 851 C CA . GLY A 1 105 ? -5.720 9.444 9.517 1.00 91.50 105 GLY A CA 1
ATOM 852 C C . GLY A 1 105 ? -6.216 8.221 10.296 1.00 91.50 105 GLY A C 1
ATOM 853 O O . GLY A 1 105 ? -6.987 8.386 11.240 1.00 91.50 105 GLY A O 1
ATOM 854 N N . LEU A 1 106 ? -5.797 7.008 9.932 1.00 89.06 106 LEU A N 1
ATOM 855 C CA . LEU A 1 106 ? -6.100 5.786 10.673 1.00 89.06 106 LEU A CA 1
ATOM 856 C C . LEU A 1 106 ? -5.137 5.615 11.838 1.00 89.06 106 LEU A C 1
ATOM 858 O O . LEU A 1 106 ? -3.961 5.960 11.741 1.00 89.06 106 LEU A O 1
ATOM 862 N N . ILE A 1 107 ? -5.628 5.047 12.935 1.00 91.12 107 ILE A N 1
ATOM 863 C CA . ILE A 1 107 ? -4.810 4.675 14.086 1.00 91.12 107 ILE A CA 1
ATOM 864 C C . ILE A 1 107 ? -4.440 3.205 13.929 1.00 91.12 107 ILE A C 1
ATOM 866 O O . ILE A 1 107 ? -5.302 2.328 13.991 1.00 91.12 107 ILE A O 1
ATOM 870 N N . VAL A 1 108 ? -3.154 2.928 13.739 1.00 91.50 108 VAL A N 1
ATOM 871 C CA . VAL A 1 108 ? -2.659 1.588 13.420 1.00 91.50 108 VAL A CA 1
ATOM 872 C C . VAL A 1 108 ? -1.575 1.132 14.393 1.00 91.50 108 VAL A C 1
ATOM 874 O O . VAL A 1 108 ? -0.819 1.938 14.938 1.00 91.50 108 VAL A O 1
ATOM 877 N N . LEU A 1 109 ? -1.489 -0.183 14.601 1.00 91.69 109 LEU A N 1
ATOM 878 C CA . LEU A 1 109 ? -0.422 -0.827 15.364 1.00 91.69 109 LEU A CA 1
ATOM 879 C C . LEU A 1 109 ? 0.681 -1.314 14.420 1.00 91.69 109 LEU A C 1
ATOM 881 O O . LEU A 1 109 ? 0.501 -2.288 13.684 1.00 91.69 109 LEU A O 1
ATOM 885 N N . VAL A 1 110 ? 1.848 -0.682 14.505 1.00 92.62 110 VAL A N 1
ATOM 886 C CA . VAL A 1 110 ? 3.052 -1.051 13.755 1.00 92.62 110 VAL A CA 1
ATOM 887 C C . VAL A 1 110 ? 3.955 -1.904 14.635 1.00 92.62 110 VAL A C 1
ATOM 889 O O . VAL A 1 110 ? 4.214 -1.566 15.790 1.00 92.62 110 VAL A O 1
ATOM 892 N N . LYS A 1 111 ? 4.455 -3.015 14.090 1.00 89.12 111 LYS A N 1
ATOM 893 C CA . LYS A 1 111 ? 5.364 -3.932 14.788 1.00 89.12 111 LYS A CA 1
ATOM 894 C C . LYS A 1 111 ? 6.741 -3.934 14.119 1.00 89.12 111 LYS A C 1
ATOM 896 O O . LYS A 1 111 ? 6.793 -3.930 12.888 1.00 89.12 111 LYS A O 1
ATOM 901 N N . PRO A 1 112 ? 7.844 -3.978 14.887 1.00 88.50 112 PRO A N 1
ATOM 902 C CA . PRO A 1 112 ? 9.184 -4.068 14.318 1.00 88.50 112 PRO A CA 1
ATOM 903 C C . PRO A 1 112 ? 9.322 -5.263 13.369 1.00 88.50 112 PRO A C 1
ATOM 905 O O . PRO A 1 112 ? 8.893 -6.370 13.692 1.00 88.50 112 PRO A O 1
ATOM 908 N N . GLY A 1 113 ? 9.919 -5.035 12.198 1.00 81.25 113 GLY A N 1
ATOM 909 C CA . GLY A 1 113 ? 10.192 -6.084 11.209 1.00 81.25 113 GLY A CA 1
ATOM 910 C C . GLY A 1 113 ? 8.970 -6.616 10.451 1.00 81.25 113 GLY A C 1
ATOM 911 O O . GLY A 1 113 ? 9.111 -7.567 9.687 1.00 81.25 113 GLY A O 1
ATOM 912 N N . ILE A 1 114 ? 7.781 -6.031 10.638 1.00 78.62 114 ILE A N 1
ATOM 913 C CA . ILE A 1 114 ? 6.576 -6.393 9.886 1.00 78.62 114 ILE A CA 1
ATOM 914 C C . ILE A 1 114 ? 6.310 -5.327 8.822 1.00 78.62 114 ILE A C 1
ATOM 916 O O . ILE A 1 114 ? 5.969 -4.194 9.144 1.00 78.62 114 ILE A O 1
ATOM 920 N N . VAL A 1 115 ? 6.451 -5.719 7.555 1.00 71.81 115 VAL A N 1
ATOM 921 C CA . VAL A 1 115 ? 6.253 -4.855 6.373 1.00 71.81 115 VAL A CA 1
ATOM 922 C C . VAL A 1 115 ? 4.872 -5.012 5.726 1.00 71.81 115 VAL A C 1
ATOM 924 O O . VAL A 1 115 ? 4.550 -4.333 4.755 1.00 71.81 115 VAL A O 1
ATOM 927 N N . SER A 1 116 ? 4.039 -5.916 6.247 1.00 74.38 116 SER A N 1
ATOM 928 C CA . SER A 1 116 ? 2.644 -6.034 5.822 1.00 74.38 116 SER A CA 1
ATOM 929 C C . SER A 1 116 ? 1.807 -4.863 6.335 1.00 74.38 116 SER A C 1
ATOM 931 O O . SER A 1 116 ? 2.192 -4.197 7.294 1.00 74.38 116 SER A O 1
ATOM 933 N N . ILE A 1 117 ? 0.618 -4.683 5.752 1.00 75.62 117 ILE A N 1
ATOM 934 C CA . ILE A 1 117 ? -0.363 -3.676 6.181 1.00 75.62 117 ILE A CA 1
ATOM 935 C C . ILE A 1 117 ? -0.553 -3.752 7.713 1.00 75.62 117 ILE A C 1
ATOM 937 O O . ILE A 1 117 ? -0.906 -4.823 8.223 1.00 75.62 117 ILE A O 1
ATOM 941 N N . PRO A 1 118 ? -0.285 -2.657 8.450 1.00 82.12 118 PRO A N 1
ATOM 942 C CA . PRO A 1 118 ? -0.485 -2.590 9.893 1.00 82.12 118 PRO A CA 1
ATOM 943 C C . PRO A 1 118 ? -1.935 -2.864 10.296 1.00 82.12 118 PRO A C 1
ATOM 945 O O . PRO A 1 118 ? -2.868 -2.586 9.546 1.00 82.12 118 PRO A O 1
ATOM 948 N N . ALA A 1 119 ? -2.137 -3.390 11.504 1.00 81.25 119 ALA A N 1
ATOM 949 C CA . ALA A 1 119 ? -3.487 -3.609 12.013 1.00 81.25 119 ALA A CA 1
ATOM 950 C C . ALA A 1 119 ? -4.132 -2.266 12.376 1.00 81.25 119 ALA A C 1
ATOM 952 O O . ALA A 1 119 ? -3.605 -1.547 13.228 1.00 81.25 119 ALA A O 1
ATOM 953 N N . GLU A 1 120 ? -5.274 -1.955 11.767 1.00 82.94 120 GLU A N 1
ATOM 954 C CA . GLU A 1 120 ? -6.113 -0.830 12.172 1.00 82.94 120 GLU A CA 1
ATOM 955 C C . GLU A 1 120 ? -6.731 -1.109 13.546 1.00 82.94 120 GLU A C 1
ATOM 957 O O . GLU A 1 120 ? -7.301 -2.174 13.792 1.00 82.94 120 GLU A O 1
ATOM 962 N N . ILE A 1 121 ? -6.579 -0.155 14.462 1.00 82.38 121 ILE A N 1
ATOM 963 C CA . ILE A 1 121 ? -7.103 -0.229 15.831 1.00 82.38 121 ILE A CA 1
ATOM 964 C C . ILE A 1 121 ? -7.952 0.994 16.205 1.00 82.38 121 ILE A C 1
ATOM 966 O O . ILE A 1 121 ? -8.480 1.059 17.317 1.00 82.38 121 ILE A O 1
ATOM 970 N N . GLY A 1 122 ? -8.112 1.947 15.287 1.00 81.81 122 GLY A N 1
ATOM 971 C CA . GLY A 1 122 ? -8.977 3.112 15.433 1.00 81.81 122 GLY A CA 1
ATOM 972 C C . GLY A 1 122 ? -8.859 4.067 14.246 1.00 81.81 122 GLY A C 1
ATOM 973 O O . GLY A 1 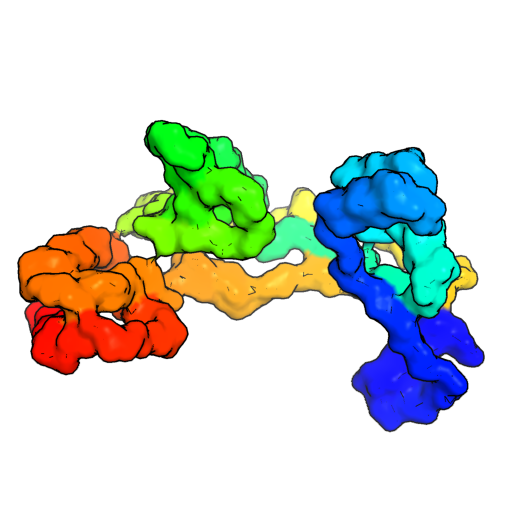122 ? -8.128 3.811 13.293 1.00 81.81 122 GLY A O 1
ATOM 974 N N . THR A 1 123 ? -9.538 5.207 14.334 1.00 85.69 123 THR A N 1
ATOM 975 C CA . THR A 1 123 ? -9.558 6.234 13.287 1.00 85.69 123 THR A CA 1
ATOM 976 C C . THR A 1 123 ? -9.578 7.630 13.900 1.00 85.69 123 THR A C 1
ATOM 978 O O . THR A 1 123 ? -10.106 7.822 14.996 1.00 85.69 123 THR A O 1
ATOM 981 N N . SER A 1 124 ? -8.994 8.609 13.205 1.00 88.44 124 SER A N 1
ATOM 982 C CA . SER A 1 124 ? -9.135 10.021 13.565 1.00 88.44 124 SER A CA 1
ATOM 983 C C . SER A 1 124 ? -10.439 10.635 13.060 1.00 88.44 124 SER A C 1
ATOM 985 O O . SER A 1 124 ? -10.803 11.707 13.525 1.00 88.44 124 SER A O 1
ATOM 987 N N . LEU A 1 125 ? -11.178 9.957 12.174 1.00 84.19 125 LEU A N 1
ATOM 988 C CA . LEU A 1 125 ? -12.525 10.351 11.758 1.00 84.19 125 LEU A CA 1
ATOM 989 C C . LEU A 1 125 ? -13.536 10.031 12.873 1.00 84.19 125 LEU A C 1
ATOM 991 O O . LEU A 1 125 ? -14.303 9.078 12.783 1.00 84.19 125 LEU A O 1
ATOM 995 N N . THR A 1 126 ? -13.484 10.794 13.963 1.00 82.06 126 THR A N 1
ATOM 996 C CA . THR A 1 126 ? -14.261 10.525 15.183 1.00 82.06 126 THR A CA 1
ATOM 997 C C . THR A 1 126 ? -15.634 11.165 15.185 1.00 82.06 126 THR A C 1
ATOM 999 O O . THR A 1 126 ? -16.515 10.694 15.898 1.00 82.06 126 THR A O 1
ATOM 1002 N N . ASP A 1 127 ? -15.820 12.243 14.421 1.00 76.06 127 ASP A N 1
ATOM 1003 C CA . ASP A 1 127 ? -17.105 12.915 14.323 1.00 76.06 127 ASP A CA 1
ATOM 1004 C C . ASP A 1 127 ? -17.292 13.708 13.014 1.00 76.06 127 ASP A C 1
ATOM 1006 O O . ASP A 1 127 ? -16.407 13.799 12.153 1.00 76.06 127 ASP A O 1
ATOM 1010 N N . ARG A 1 128 ? -18.486 14.297 12.860 1.00 78.75 128 ARG A N 1
ATOM 1011 C CA . ARG A 1 128 ? -18.852 15.107 11.695 1.00 78.75 128 ARG A CA 1
ATOM 1012 C C . ARG A 1 128 ? -18.027 16.389 11.583 1.00 78.75 128 ARG A C 1
ATOM 1014 O O . ARG A 1 128 ? -17.734 16.813 10.468 1.00 78.75 128 ARG A O 1
ATOM 1021 N N . SER A 1 129 ? -17.651 16.997 12.705 1.00 85.25 129 SER A N 1
ATOM 1022 C CA . SER A 1 129 ? -16.789 18.180 12.712 1.00 85.25 129 SER A CA 1
ATOM 1023 C C . SER A 1 129 ? -15.410 17.822 12.163 1.00 85.25 129 SER A C 1
ATOM 1025 O O . SER A 1 129 ? -14.900 18.526 11.293 1.00 85.25 129 SER A O 1
ATOM 1027 N N . VAL A 1 130 ? -14.838 16.689 12.587 1.00 89.50 130 VAL A N 1
ATOM 1028 C CA . VAL A 1 130 ? -13.560 16.192 12.062 1.00 89.50 130 VAL A CA 1
ATOM 1029 C C . VAL A 1 130 ? -13.661 15.844 10.577 1.00 89.50 130 VAL A C 1
ATOM 1031 O O . VAL A 1 130 ? -12.766 16.197 9.809 1.00 89.50 130 VAL A O 1
ATOM 1034 N N . TRP A 1 131 ? -14.762 15.232 10.127 1.00 86.06 131 TRP A N 1
ATOM 1035 C CA . TRP A 1 131 ? -15.002 15.033 8.694 1.00 86.06 131 TRP A CA 1
ATOM 1036 C C . TRP A 1 131 ? -14.912 16.352 7.917 1.00 86.06 131 TRP A C 1
ATOM 1038 O O . TRP A 1 131 ? -14.169 16.450 6.942 1.00 86.06 131 TRP A O 1
ATOM 1048 N N . GLU A 1 132 ? -15.670 17.365 8.337 1.00 88.75 132 GLU A N 1
ATOM 1049 C CA . GLU A 1 132 ? -15.796 18.623 7.598 1.00 88.75 132 GLU A CA 1
ATOM 1050 C C . GLU A 1 132 ? -14.521 19.468 7.640 1.00 88.75 132 GLU A C 1
ATOM 1052 O O . GLU A 1 132 ? -14.203 20.130 6.651 1.00 88.75 132 GLU A O 1
ATOM 1057 N N . GLN A 1 133 ? -13.788 19.434 8.754 1.00 94.38 133 GLN A N 1
ATOM 1058 C CA . GLN A 1 133 ? -12.599 20.259 8.970 1.00 94.38 133 GLN A CA 1
ATOM 1059 C C . GLN A 1 133 ? -11.313 19.592 8.483 1.00 94.38 133 GLN A C 1
ATOM 1061 O O . GLN A 1 133 ? -10.436 20.276 7.961 1.00 94.38 133 GLN A O 1
ATOM 1066 N N . GLU A 1 134 ? -11.192 18.270 8.623 1.00 93.56 134 GLU A N 1
ATOM 1067 C CA . GLU A 1 134 ? -9.941 17.566 8.352 1.00 93.56 134 GLU A CA 1
ATOM 1068 C C . GLU A 1 134 ? -10.020 16.703 7.082 1.00 93.56 134 GLU A C 1
ATOM 1070 O O . GLU A 1 134 ? -9.150 16.781 6.215 1.00 93.56 134 GLU A O 1
ATOM 1075 N N . TYR A 1 135 ? -11.065 15.903 6.892 1.00 92.19 135 TYR A N 1
ATOM 1076 C CA . TYR A 1 135 ? -11.091 14.947 5.776 1.00 92.19 135 TYR A CA 1
ATOM 1077 C C . TYR A 1 135 ? -11.621 15.554 4.474 1.00 92.19 135 TYR A C 1
ATOM 1079 O O . TYR A 1 135 ? -10.989 15.429 3.424 1.00 92.19 135 TYR A O 1
ATOM 1087 N N . LEU A 1 136 ? -12.755 16.253 4.524 1.00 90.19 136 LEU A N 1
ATOM 1088 C CA . LEU A 1 136 ? -13.415 16.816 3.348 1.00 90.19 136 LEU A CA 1
ATOM 1089 C C . LEU A 1 136 ? -12.508 17.768 2.545 1.00 90.19 136 LEU A C 1
ATOM 1091 O O . LEU A 1 136 ? -12.459 17.615 1.322 1.00 90.19 136 LEU A O 1
ATOM 1095 N N . PRO A 1 137 ? -11.754 18.709 3.153 1.00 94.25 137 PRO A N 1
ATOM 1096 C CA . PRO A 1 137 ? -10.852 19.576 2.394 1.00 94.25 137 PRO A CA 1
ATOM 1097 C C . PRO A 1 137 ? -9.759 18.779 1.672 1.00 94.25 137 PRO A C 1
ATOM 1099 O O . PRO A 1 137 ? -9.437 19.083 0.525 1.00 94.25 137 PRO A O 1
ATOM 1102 N N . ARG A 1 138 ? -9.267 17.703 2.303 1.00 94.12 138 ARG A N 1
ATOM 1103 C CA . ARG A 1 138 ? -8.242 16.797 1.762 1.00 94.12 138 ARG A CA 1
ATOM 1104 C C . ARG A 1 138 ? -8.764 15.825 0.710 1.00 94.12 138 ARG A C 1
ATOM 1106 O O . ARG A 1 138 ? -7.955 15.164 0.065 1.00 94.12 138 ARG A O 1
ATOM 1113 N N . LEU A 1 139 ? -10.074 15.740 0.504 1.00 90.06 139 LEU A N 1
ATOM 1114 C CA . LEU A 1 139 ? -10.708 14.922 -0.538 1.00 90.06 139 LEU A CA 1
ATOM 1115 C C . LEU A 1 139 ? -11.205 15.755 -1.726 1.00 90.06 139 LEU A C 1
ATOM 1117 O O . LEU A 1 139 ? -11.579 15.201 -2.758 1.00 90.06 139 LEU A O 1
ATOM 1121 N N . ARG A 1 140 ? -11.204 17.090 -1.617 1.00 90.81 140 ARG A N 1
ATOM 1122 C CA . ARG A 1 140 ? -11.587 17.959 -2.734 1.00 90.81 140 ARG A CA 1
ATOM 1123 C C . ARG A 1 140 ? -10.514 17.965 -3.812 1.00 90.81 140 ARG A C 1
ATOM 1125 O O . ARG A 1 140 ? -9.328 18.141 -3.533 1.00 90.81 140 ARG A O 1
ATOM 1132 N N . PHE A 1 141 ? -10.960 17.821 -5.055 1.00 90.94 141 PHE A N 1
ATOM 1133 C CA . PHE A 1 141 ? -10.089 17.904 -6.215 1.00 90.94 141 PHE A CA 1
ATOM 1134 C C . PHE A 1 141 ? -9.349 19.248 -6.264 1.00 90.94 141 PHE A C 1
ATOM 1136 O O . PHE A 1 141 ? -9.946 20.310 -6.085 1.00 90.94 141 PHE A O 1
ATOM 1143 N N . SER A 1 142 ? -8.053 19.178 -6.551 1.00 93.94 142 SER A N 1
ATOM 1144 C CA . SER A 1 142 ? -7.200 20.311 -6.897 1.00 93.94 142 SER A CA 1
ATOM 1145 C C . SER A 1 142 ? -6.176 19.856 -7.938 1.00 93.94 142 SER A C 1
ATOM 1147 O O . SER A 1 142 ? -5.783 18.687 -7.963 1.00 93.94 142 SER A O 1
ATOM 1149 N N . MET A 1 143 ? -5.728 20.777 -8.794 1.00 94.50 143 MET A N 1
ATOM 1150 C CA . MET A 1 143 ? -4.712 20.470 -9.810 1.00 94.50 143 MET A CA 1
ATOM 1151 C C . MET A 1 143 ? -3.338 20.151 -9.209 1.00 94.50 143 MET A C 1
ATOM 1153 O O . MET A 1 143 ? -2.553 19.460 -9.844 1.00 94.50 143 MET A O 1
ATOM 1157 N N . GLU A 1 144 ? -3.070 20.573 -7.972 1.00 94.69 144 GLU A N 1
ATOM 1158 C CA . GLU A 1 144 ? -1.834 20.259 -7.237 1.00 94.69 144 GLU A CA 1
ATOM 1159 C C . GLU A 1 144 ? -1.631 18.752 -7.011 1.00 94.69 144 GLU A C 1
ATOM 1161 O O . GLU A 1 144 ? -0.507 18.295 -6.833 1.00 94.69 144 GLU A O 1
ATOM 1166 N N . ARG A 1 145 ? -2.710 17.962 -7.071 1.00 92.88 145 ARG A N 1
ATOM 1167 C CA . ARG A 1 145 ? -2.660 16.493 -6.993 1.00 92.88 145 ARG A CA 1
ATOM 1168 C C . ARG A 1 145 ? -2.088 15.846 -8.250 1.00 92.88 145 ARG A C 1
ATOM 1170 O O . ARG A 1 145 ? -1.788 14.651 -8.233 1.00 92.88 145 ARG A O 1
ATOM 1177 N N . ILE A 1 146 ? -2.049 16.584 -9.359 1.00 93.12 146 ILE A N 1
ATOM 1178 C CA . ILE A 1 146 ? -1.707 16.072 -10.681 1.00 93.12 146 ILE A CA 1
ATOM 1179 C C . ILE A 1 146 ? -0.245 16.420 -10.975 1.00 93.12 146 ILE A C 1
ATOM 1181 O O . ILE A 1 146 ? 0.075 17.604 -11.115 1.00 93.12 146 ILE A O 1
ATOM 1185 N N . PRO A 1 147 ? 0.648 15.423 -11.124 1.00 92.38 147 PRO A N 1
ATOM 1186 C CA . PRO A 1 147 ? 2.058 15.668 -11.404 1.00 92.38 147 PRO A CA 1
ATOM 1187 C C . PRO A 1 147 ? 2.246 16.033 -12.884 1.00 92.38 147 PRO A C 1
ATOM 1189 O O . PRO A 1 147 ? 2.730 15.241 -13.688 1.00 92.38 147 PRO A O 1
ATOM 1192 N N . THR A 1 148 ? 1.805 17.233 -13.261 1.00 93.38 148 THR A N 1
ATOM 1193 C CA . THR A 1 148 ? 1.675 17.656 -14.665 1.00 93.38 148 THR A CA 1
ATOM 1194 C C . THR A 1 148 ? 3.016 17.628 -15.398 1.00 93.38 148 THR A C 1
ATOM 1196 O O . THR A 1 148 ? 3.080 17.084 -16.495 1.00 93.38 148 THR A O 1
ATOM 1199 N N . GLU A 1 149 ? 4.094 18.098 -14.766 1.00 92.81 149 GLU A N 1
ATOM 1200 C CA . GLU A 1 149 ? 5.448 18.070 -15.341 1.00 92.81 149 GLU A CA 1
ATOM 1201 C C . GLU A 1 149 ? 5.903 16.638 -15.657 1.00 92.81 149 GLU A C 1
ATOM 1203 O O . GLU A 1 149 ? 6.371 16.357 -16.757 1.00 92.81 149 GLU A O 1
ATOM 1208 N N . LEU A 1 150 ? 5.692 15.697 -14.728 1.00 89.62 150 LEU A N 1
ATOM 1209 C CA . LEU A 1 150 ? 5.993 14.282 -14.956 1.00 89.62 150 LEU A CA 1
ATOM 1210 C C . LEU A 1 150 ? 5.159 13.722 -16.113 1.00 89.62 150 LEU A C 1
ATOM 1212 O O . LEU A 1 150 ? 5.710 13.064 -16.990 1.00 89.62 150 LEU A O 1
ATOM 1216 N N . LEU A 1 151 ? 3.852 13.996 -16.149 1.00 91.00 151 LEU A N 1
ATOM 1217 C CA . LEU A 1 151 ? 2.972 13.527 -17.225 1.00 91.00 151 LEU A CA 1
ATOM 1218 C C . LEU A 1 151 ? 3.378 14.092 -18.592 1.00 91.00 151 LEU A C 1
ATOM 1220 O O . LEU A 1 151 ? 3.266 13.393 -19.598 1.00 91.00 151 LEU A O 1
ATOM 1224 N N . GLU A 1 152 ? 3.878 15.326 -18.646 1.00 91.69 152 GLU A N 1
ATOM 1225 C CA . GLU A 1 152 ? 4.407 15.919 -19.874 1.00 91.69 152 GLU A CA 1
ATOM 1226 C C . GLU A 1 152 ? 5.622 15.153 -20.404 1.00 91.69 152 GLU A C 1
ATOM 1228 O O . GLU A 1 152 ? 5.678 14.891 -21.606 1.00 91.69 152 GLU A O 1
ATOM 1233 N N . THR A 1 153 ? 6.525 14.682 -19.532 1.00 88.19 153 THR A N 1
ATOM 1234 C CA . THR A 1 153 ? 7.665 13.840 -19.954 1.00 88.19 153 THR A CA 1
ATOM 1235 C C . THR A 1 153 ? 7.255 12.488 -20.544 1.00 88.19 153 THR A C 1
ATOM 1237 O O . THR A 1 153 ? 8.043 11.856 -21.244 1.00 88.19 153 THR A O 1
ATOM 1240 N N . LEU A 1 154 ? 6.025 12.030 -20.286 1.00 88.12 154 LEU A N 1
ATOM 1241 C CA . LEU A 1 15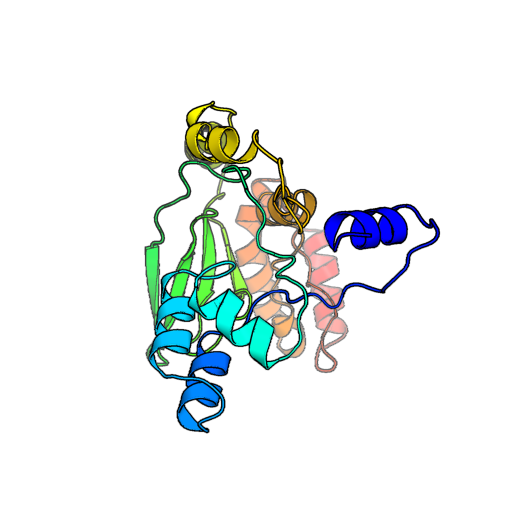4 ? 5.514 10.752 -20.786 1.00 88.12 154 LEU A CA 1
ATOM 1242 C C . LEU A 1 154 ? 4.786 10.872 -22.126 1.00 88.12 154 LEU A C 1
ATOM 1244 O O . LEU A 1 154 ? 4.471 9.840 -22.717 1.00 88.12 154 LEU A O 1
ATOM 1248 N N . ARG A 1 155 ? 4.492 12.097 -22.590 1.00 87.19 155 ARG A N 1
ATOM 1249 C CA . ARG A 1 155 ? 3.760 12.328 -23.847 1.00 87.19 155 ARG A CA 1
ATOM 1250 C C . ARG A 1 155 ? 4.521 11.829 -25.064 1.00 87.19 155 ARG A C 1
ATOM 1252 O O . ARG A 1 155 ? 3.888 11.374 -26.009 1.00 87.19 155 ARG A O 1
ATOM 1259 N N . ASP A 1 156 ? 5.846 11.938 -25.037 1.00 86.75 156 ASP A N 1
ATOM 1260 C CA . ASP A 1 156 ? 6.681 11.307 -26.047 1.00 86.75 156 ASP A CA 1
ATOM 1261 C C . ASP A 1 156 ? 6.777 9.805 -25.748 1.00 86.75 156 ASP A C 1
ATOM 1263 O O . ASP A 1 156 ? 7.309 9.364 -24.719 1.00 86.75 156 ASP A O 1
ATOM 1267 N N . ASP A 1 157 ? 6.187 9.005 -26.629 1.00 85.00 157 ASP A N 1
ATOM 1268 C CA . ASP A 1 157 ? 6.254 7.551 -26.590 1.00 85.00 157 ASP A CA 1
ATOM 1269 C C . ASP A 1 157 ? 7.053 6.965 -27.761 1.00 85.00 157 ASP A C 1
ATOM 1271 O O . ASP A 1 157 ? 7.087 5.739 -27.919 1.00 85.00 157 ASP A O 1
ATOM 1275 N N . ALA A 1 158 ? 7.758 7.809 -28.528 1.00 86.06 158 ALA A N 1
ATOM 1276 C CA . ALA A 1 158 ? 8.636 7.363 -29.597 1.00 86.06 158 ALA A CA 1
ATOM 1277 C C . ALA A 1 158 ? 9.733 6.444 -29.034 1.00 86.06 158 ALA A C 1
ATOM 1279 O O . ALA A 1 158 ? 10.572 6.841 -28.227 1.00 86.06 158 ALA A O 1
ATOM 1280 N N . GLY A 1 159 ? 9.715 5.177 -29.454 1.00 84.75 159 GLY A N 1
ATOM 1281 C CA . GLY A 1 159 ? 10.682 4.169 -29.009 1.00 84.75 159 GLY A CA 1
ATOM 1282 C C . GLY A 1 159 ? 10.392 3.546 -27.639 1.00 84.75 159 GLY A C 1
ATOM 1283 O O . GLY A 1 159 ? 11.240 2.831 -27.108 1.00 84.75 159 GLY A O 1
ATOM 1284 N N . ARG A 1 160 ? 9.212 3.776 -27.049 1.00 87.31 160 ARG A N 1
ATOM 1285 C CA . ARG A 1 160 ? 8.847 3.161 -25.768 1.00 87.31 160 ARG A CA 1
ATOM 1286 C C . ARG A 1 160 ? 8.551 1.667 -25.926 1.00 87.31 160 ARG A C 1
ATOM 1288 O O . ARG A 1 160 ? 7.573 1.283 -26.561 1.00 87.31 160 ARG A O 1
ATOM 1295 N N . GLU A 1 161 ? 9.349 0.830 -25.267 1.00 89.00 161 GLU A N 1
ATOM 1296 C CA . GLU A 1 161 ? 9.202 -0.631 -25.340 1.00 89.00 161 GLU A CA 1
ATOM 1297 C C . GLU A 1 161 ? 8.205 -1.215 -24.330 1.00 89.00 161 GLU A C 1
ATOM 1299 O O . GLU A 1 161 ? 7.687 -2.303 -24.567 1.00 89.00 161 GLU A O 1
ATOM 1304 N N . ILE A 1 162 ? 7.915 -0.509 -23.231 1.00 90.06 162 ILE A N 1
ATOM 1305 C CA . ILE A 1 162 ? 7.083 -0.983 -22.108 1.00 90.06 162 ILE A CA 1
ATOM 1306 C C . ILE A 1 162 ? 5.775 -0.179 -21.989 1.00 90.06 162 ILE A C 1
ATOM 1308 O O . ILE A 1 162 ? 5.738 0.989 -22.391 1.00 90.06 162 ILE A O 1
ATOM 1312 N N . PRO A 1 163 ? 4.686 -0.753 -21.446 1.00 90.31 163 PRO A N 1
ATOM 1313 C CA . PRO A 1 163 ? 3.458 0.001 -21.206 1.00 90.31 163 PRO A CA 1
ATOM 1314 C C . PRO A 1 163 ? 3.664 1.107 -20.158 1.00 90.31 163 PRO A C 1
ATOM 1316 O O . PRO A 1 163 ? 4.495 0.988 -19.260 1.00 90.31 163 PRO A O 1
ATOM 1319 N N . VAL A 1 164 ? 2.873 2.178 -20.260 1.00 88.19 164 VAL A N 1
ATOM 1320 C CA . VAL A 1 164 ? 2.736 3.183 -19.195 1.00 88.19 164 VAL A CA 1
ATOM 1321 C C . VAL A 1 164 ? 1.447 2.892 -18.448 1.00 88.19 164 VAL A C 1
ATOM 1323 O O . VAL A 1 164 ? 0.363 2.983 -19.023 1.00 88.19 164 VAL A O 1
ATOM 1326 N N . GLY A 1 165 ? 1.568 2.536 -17.174 1.00 88.38 165 GLY A N 1
ATOM 1327 C CA . GLY A 1 165 ? 0.423 2.399 -16.286 1.00 88.38 165 GLY A CA 1
ATOM 1328 C C . GLY A 1 165 ? 0.092 3.720 -15.597 1.00 88.38 165 GLY A C 1
ATOM 1329 O O . GLY A 1 165 ? 0.987 4.485 -15.235 1.00 88.38 165 GLY A O 1
ATOM 1330 N N . ILE A 1 166 ? -1.200 3.970 -15.387 1.00 87.81 166 ILE A N 1
ATOM 1331 C CA . ILE A 1 166 ? -1.676 5.021 -14.486 1.00 87.81 166 ILE A CA 1
ATOM 1332 C C . ILE A 1 166 ? -2.098 4.345 -13.185 1.00 87.81 166 ILE A C 1
ATOM 1334 O O . ILE A 1 166 ? -2.970 3.476 -13.183 1.00 87.81 166 ILE A O 1
ATOM 1338 N N . HIS A 1 167 ? -1.474 4.733 -12.077 1.00 86.81 167 HIS A N 1
ATOM 1339 C CA . HIS A 1 167 ? -1.854 4.240 -10.763 1.00 86.81 167 HIS A CA 1
ATOM 1340 C C . HIS A 1 167 ? -3.052 5.039 -10.247 1.00 86.81 167 HIS A C 1
ATOM 1342 O O . HIS A 1 167 ? -2.911 6.181 -9.810 1.00 86.81 167 HIS A O 1
ATOM 1348 N N . CYS A 1 168 ? -4.232 4.422 -10.275 1.00 78.50 168 CYS A N 1
ATOM 1349 C CA . CYS A 1 168 ? -5.492 5.040 -9.847 1.00 78.50 168 CYS A CA 1
ATOM 1350 C C . CYS A 1 168 ? -5.840 4.778 -8.369 1.00 78.50 168 CYS A C 1
ATOM 1352 O O . CYS A 1 168 ? -6.970 5.025 -7.949 1.00 78.50 168 CYS A O 1
ATOM 1354 N N . GLY A 1 169 ? -4.895 4.255 -7.582 1.00 78.50 169 GLY A N 1
ATOM 1355 C CA . GLY A 1 169 ? -5.131 3.907 -6.182 1.00 78.50 169 GLY A CA 1
ATOM 1356 C C . GLY A 1 169 ? -6.088 2.727 -5.999 1.00 78.50 169 GLY A C 1
ATOM 1357 O O . GLY A 1 169 ? -6.425 2.002 -6.935 1.00 78.50 169 GLY A O 1
ATOM 1358 N N . SER A 1 170 ? -6.528 2.529 -4.757 1.00 77.88 170 SER A N 1
ATOM 1359 C CA . SER A 1 170 ? -7.485 1.483 -4.390 1.00 77.88 170 SER A CA 1
ATOM 1360 C C . SER A 1 170 ? -8.853 2.104 -4.134 1.00 77.88 170 SER A C 1
ATOM 1362 O O . SER A 1 170 ? -9.209 2.370 -2.993 1.00 77.88 170 SER A O 1
ATOM 1364 N N . LEU A 1 171 ? -9.631 2.352 -5.193 1.00 67.19 171 LEU A N 1
ATOM 1365 C CA . LEU A 1 171 ? -10.916 3.061 -5.091 1.00 67.19 171 LEU A CA 1
ATOM 1366 C C . LEU A 1 171 ? -11.811 2.503 -3.972 1.00 67.19 171 LEU A C 1
ATOM 1368 O O . LEU A 1 171 ? -12.225 3.230 -3.075 1.00 67.19 171 LEU A O 1
ATOM 1372 N N . MET A 1 172 ? -12.081 1.196 -3.997 1.00 65.62 172 MET A N 1
ATOM 1373 C CA . MET A 1 172 ? -12.944 0.572 -2.992 1.00 65.62 172 MET A CA 1
ATOM 1374 C C . MET A 1 172 ? -12.229 0.362 -1.654 1.00 65.62 172 MET A C 1
ATOM 1376 O O . MET A 1 172 ? -12.853 0.498 -0.607 1.00 65.62 172 MET A O 1
ATOM 1380 N N . GLY A 1 173 ? -10.928 0.052 -1.671 1.00 71.88 173 GLY A N 1
ATOM 1381 C CA . GLY A 1 173 ? -10.165 -0.161 -0.442 1.00 71.88 173 GLY A CA 1
ATOM 1382 C C . GLY A 1 173 ? -10.077 1.111 0.392 1.00 71.88 173 GLY A C 1
ATOM 1383 O O . GLY A 1 173 ? -10.385 1.076 1.570 1.00 71.88 173 GLY A O 1
ATOM 1384 N N . ARG A 1 174 ? -9.780 2.250 -0.233 1.00 75.38 174 ARG A N 1
ATOM 1385 C CA . ARG A 1 174 ? -9.634 3.546 0.442 1.00 75.38 174 ARG A CA 1
ATOM 1386 C C . ARG A 1 174 ? -10.964 4.079 0.957 1.00 75.38 174 ARG A C 1
ATOM 1388 O O . ARG A 1 174 ? -11.028 4.605 2.060 1.00 75.38 174 ARG A O 1
ATOM 1395 N N . MET A 1 175 ? -12.043 3.892 0.196 1.00 71.12 175 MET A N 1
ATOM 1396 C CA . MET A 1 175 ? -13.384 4.237 0.672 1.00 71.12 175 MET A CA 1
ATOM 1397 C C . MET A 1 175 ? -13.822 3.338 1.826 1.00 71.12 175 MET A C 1
ATOM 1399 O O . MET A 1 175 ? -14.398 3.848 2.778 1.00 71.12 175 MET A O 1
ATOM 1403 N N . ARG A 1 176 ? -13.510 2.034 1.789 1.00 69.94 176 ARG A N 1
ATOM 1404 C CA . ARG A 1 176 ? -13.690 1.148 2.945 1.00 69.94 176 ARG A CA 1
ATOM 1405 C C . ARG A 1 176 ? -12.872 1.648 4.128 1.00 69.94 176 ARG A C 1
ATOM 1407 O O . ARG A 1 176 ? -13.425 1.736 5.203 1.00 69.94 176 ARG A O 1
ATOM 1414 N N . ASP A 1 177 ? -11.606 1.993 3.944 1.00 73.38 177 ASP A N 1
ATOM 1415 C CA . ASP A 1 177 ? -10.743 2.454 5.035 1.00 73.38 177 ASP A CA 1
ATOM 1416 C C . ASP A 1 177 ? -11.286 3.755 5.678 1.00 73.38 177 ASP A C 1
ATOM 1418 O O . ASP A 1 177 ? -11.201 3.939 6.886 1.00 73.38 177 ASP A O 1
ATOM 1422 N N . LEU A 1 178 ? -11.914 4.644 4.894 1.00 73.00 178 LEU A N 1
ATOM 1423 C CA . LEU A 1 178 ? -12.516 5.895 5.384 1.00 73.00 178 LEU A CA 1
ATOM 1424 C C . LEU A 1 178 ? -13.937 5.741 5.955 1.00 73.00 178 LEU A C 1
ATOM 1426 O O . LEU A 1 178 ? -14.305 6.470 6.870 1.00 73.00 178 LEU A O 1
ATOM 1430 N N . LEU A 1 179 ? -14.746 4.837 5.400 1.00 71.88 179 LEU A N 1
ATOM 1431 C CA . LEU A 1 179 ? -16.167 4.625 5.727 1.00 71.88 179 LEU A CA 1
ATOM 1432 C C . LEU A 1 179 ? -16.389 3.268 6.435 1.00 71.88 179 LEU A C 1
ATOM 1434 O O . LEU A 1 179 ? -17.430 2.641 6.265 1.00 71.88 179 LEU A O 1
ATOM 1438 N N . GLY A 1 180 ? -15.361 2.789 7.146 1.00 69.50 180 GLY A N 1
ATOM 1439 C CA . GLY A 1 180 ? -15.115 1.425 7.647 1.00 69.50 180 GLY A CA 1
ATOM 1440 C C . GLY A 1 180 ? -16.270 0.425 7.693 1.00 69.50 180 GLY A C 1
ATOM 1441 O O . GLY A 1 180 ? -17.295 0.639 8.328 1.00 69.50 180 GLY A O 1
ATOM 1442 N N . VAL A 1 181 ? -16.032 -0.760 7.130 1.00 74.94 181 VAL A N 1
ATOM 1443 C CA . VAL A 1 181 ? -16.692 -2.002 7.552 1.00 74.94 181 VAL A CA 1
ATOM 1444 C C . VAL A 1 181 ? -15.599 -2.899 8.118 1.00 74.94 181 VAL A C 1
ATOM 1446 O O . VAL A 1 181 ? -14.684 -3.249 7.374 1.00 74.94 181 VAL A O 1
ATOM 1449 N N . GLY A 1 182 ? -15.661 -3.224 9.410 1.00 79.06 182 GLY A N 1
ATOM 1450 C CA . GLY A 1 182 ? -14.616 -4.011 10.075 1.00 79.06 182 GLY A CA 1
ATOM 1451 C C . GLY A 1 182 ? -14.202 -3.483 11.439 1.00 79.06 182 GLY A C 1
ATOM 1452 O O . GLY A 1 182 ? -14.994 -2.834 12.111 1.00 79.06 182 GLY A O 1
ATOM 1453 N N . GLY A 1 183 ? -12.981 -3.769 11.889 1.00 77.50 183 GLY A N 1
ATOM 1454 C CA . GLY A 1 183 ? -12.383 -3.139 13.077 1.00 77.50 183 GLY A CA 1
ATOM 1455 C C . GLY A 1 183 ? -12.893 -3.630 14.440 1.00 77.50 183 GLY A C 1
ATOM 1456 O O . GLY A 1 183 ? -12.442 -3.128 15.471 1.00 77.50 183 GLY A O 1
ATOM 1457 N N . MET A 1 184 ? -13.782 -4.632 14.473 1.00 88.38 184 MET A N 1
ATOM 1458 C CA . MET A 1 184 ? -14.157 -5.326 15.710 1.00 88.38 184 MET A CA 1
ATOM 1459 C C . MET A 1 184 ? -13.104 -6.383 16.059 1.00 88.38 184 MET A C 1
ATOM 1461 O O . MET A 1 184 ? -12.806 -7.293 15.275 1.00 88.38 184 MET A O 1
ATOM 1465 N N . ASN A 1 185 ? -12.542 -6.292 17.263 1.00 88.06 185 ASN A N 1
ATOM 1466 C CA . ASN A 1 185 ? -11.552 -7.229 17.772 1.00 88.06 185 ASN A CA 1
ATOM 1467 C C . ASN A 1 185 ? -12.178 -8.598 18.083 1.00 88.06 185 ASN A C 1
ATOM 1469 O O . ASN A 1 185 ? -12.491 -8.927 19.223 1.00 88.06 185 ASN A O 1
ATOM 1473 N N . LYS A 1 186 ? -12.255 -9.464 17.073 1.00 89.94 186 LYS A N 1
ATOM 1474 C CA . LYS A 1 186 ? -12.808 -10.825 17.185 1.00 89.94 186 LYS A CA 1
ATOM 1475 C C . LYS A 1 186 ? -12.080 -11.760 18.160 1.00 89.94 186 LYS A C 1
ATOM 1477 O O . LYS A 1 186 ? -12.611 -12.818 18.486 1.00 89.94 186 LYS A O 1
ATOM 1482 N N . THR A 1 187 ? -10.884 -11.406 18.644 1.00 93.00 187 THR A N 1
ATOM 1483 C CA . THR A 1 187 ? -10.168 -12.232 19.640 1.00 93.00 187 THR A CA 1
ATOM 1484 C C . THR A 1 187 ? -10.850 -12.223 21.006 1.00 93.00 187 THR A C 1
ATOM 1486 O O . THR A 1 187 ? -10.604 -13.107 21.821 1.00 93.00 187 THR A O 1
ATOM 1489 N N . VAL A 1 188 ? -11.752 -11.268 21.264 1.00 96.25 188 VAL A N 1
ATOM 1490 C CA . VAL A 1 188 ? -12.546 -11.262 22.500 1.00 96.25 188 VAL A CA 1
ATOM 1491 C C . VAL A 1 188 ? -13.498 -12.457 22.578 1.00 96.25 188 VAL A C 1
ATOM 1493 O O . VAL A 1 188 ? -13.863 -12.868 23.677 1.00 96.25 188 VAL A O 1
ATOM 1496 N N . PHE A 1 189 ? -13.847 -13.084 21.446 1.00 97.75 189 PHE A N 1
ATOM 1497 C CA . PHE A 1 189 ? -14.769 -14.219 21.429 1.00 97.75 189 PHE A CA 1
ATOM 1498 C C . PHE A 1 189 ? -14.233 -15.473 22.128 1.00 97.75 189 PHE A C 1
ATOM 1500 O O . PHE A 1 189 ? -15.038 -16.264 22.622 1.00 97.75 189 PHE A O 1
ATOM 1507 N N . SER A 1 190 ? -12.916 -15.660 22.240 1.00 96.94 190 SER A N 1
ATOM 1508 C CA . SER A 1 190 ? -12.344 -16.779 23.007 1.00 96.94 190 SER A CA 1
ATOM 1509 C C . SER A 1 190 ? -12.280 -16.516 24.520 1.00 96.94 190 SER A C 1
ATOM 1511 O O . SER A 1 190 ? -12.027 -17.431 25.308 1.00 96.94 190 SER A O 1
ATOM 1513 N N . ARG A 1 191 ? -12.580 -15.283 24.957 1.00 96.88 191 ARG A N 1
ATOM 1514 C CA . ARG A 1 191 ? -12.499 -14.832 26.354 1.00 96.88 191 ARG A CA 1
ATOM 1515 C C . ARG A 1 191 ? -13.848 -14.975 27.075 1.00 96.88 191 ARG A C 1
ATOM 1517 O O . ARG A 1 191 ? -14.399 -16.079 27.149 1.00 96.88 191 ARG A O 1
ATOM 1524 N N . ASP A 1 192 ? -14.373 -13.888 27.628 1.00 97.69 192 ASP A N 1
ATOM 1525 C CA . ASP A 1 192 ? -15.622 -13.812 28.384 1.00 97.69 192 ASP A CA 1
ATOM 1526 C C . ASP A 1 192 ? -16.517 -12.665 27.879 1.00 97.69 192 ASP A C 1
ATOM 1528 O O . ASP A 1 192 ? -16.135 -11.879 27.008 1.00 97.69 192 ASP A O 1
ATOM 1532 N N . ARG A 1 193 ? -17.736 -12.579 28.423 1.00 98.00 193 ARG A N 1
ATOM 1533 C CA . ARG A 1 193 ? -18.705 -11.540 28.049 1.00 98.00 193 ARG A CA 1
ATOM 1534 C C . ARG A 1 193 ? -18.247 -10.132 28.424 1.00 98.00 193 ARG A C 1
ATOM 1536 O O . ARG A 1 193 ? -18.582 -9.202 27.704 1.00 98.00 193 ARG A O 1
ATOM 1543 N N . ALA A 1 194 ? -17.455 -9.974 29.485 1.00 98.06 194 ALA A N 1
ATOM 1544 C CA . ALA A 1 194 ? -16.941 -8.666 29.884 1.00 98.06 194 ALA A CA 1
ATOM 1545 C C . ALA A 1 194 ? -15.958 -8.111 28.840 1.00 98.06 194 ALA A C 1
ATOM 1547 O O . ALA A 1 194 ? -15.995 -6.924 28.527 1.00 98.06 194 ALA A O 1
ATOM 1548 N N . ALA A 1 195 ? -15.129 -8.969 28.237 1.00 97.31 195 ALA A N 1
ATOM 1549 C CA . ALA A 1 195 ? -14.271 -8.590 27.118 1.00 97.31 195 ALA A CA 1
ATOM 1550 C C . ALA A 1 195 ? -15.076 -8.202 25.865 1.00 97.31 195 ALA A C 1
ATOM 1552 O O . ALA A 1 195 ? -14.694 -7.266 25.165 1.00 97.31 195 ALA A O 1
ATOM 1553 N N . VAL A 1 196 ? -16.188 -8.897 25.593 1.00 97.69 196 VAL A N 1
ATOM 1554 C CA . VAL A 1 196 ? -17.119 -8.529 24.511 1.00 97.69 196 VAL A CA 1
ATOM 1555 C C . VAL A 1 196 ? -17.756 -7.164 24.787 1.00 97.69 196 VAL A C 1
ATOM 1557 O O . VAL A 1 196 ? -17.790 -6.322 23.897 1.00 97.69 196 VAL A O 1
ATOM 1560 N N . ASP A 1 197 ? -18.209 -6.921 26.018 1.00 97.50 197 ASP A N 1
ATOM 1561 C CA . ASP A 1 197 ? -18.822 -5.652 26.421 1.00 97.50 197 ASP A CA 1
ATOM 1562 C C . ASP A 1 197 ? -17.846 -4.482 26.289 1.00 97.50 197 ASP A C 1
ATOM 1564 O O . ASP A 1 197 ? -18.193 -3.457 25.709 1.00 97.50 197 ASP A O 1
ATOM 1568 N N . ALA A 1 198 ? -16.608 -4.654 26.754 1.00 94.12 198 ALA A N 1
ATOM 1569 C CA . ALA A 1 198 ? -15.567 -3.640 26.620 1.00 94.12 198 ALA A CA 1
ATOM 1570 C C . ALA A 1 198 ? -15.270 -3.301 25.150 1.00 94.12 198 ALA A C 1
ATOM 1572 O O . ALA A 1 198 ? -15.055 -2.137 24.817 1.00 94.12 198 ALA A O 1
ATOM 1573 N N . GLU A 1 199 ? -15.284 -4.300 24.264 1.00 94.06 199 GLU A N 1
ATOM 1574 C CA . GLU A 1 199 ? -15.102 -4.080 22.830 1.00 94.06 199 GLU A CA 1
ATOM 1575 C C . GLU A 1 199 ? -16.289 -3.339 22.204 1.00 94.06 199 GLU A C 1
ATOM 1577 O O . GLU A 1 199 ? -16.086 -2.435 21.399 1.00 94.06 199 GLU A O 1
ATOM 1582 N N . ILE A 1 200 ? -17.524 -3.662 22.595 1.00 94.31 200 ILE A N 1
ATOM 1583 C CA . ILE A 1 200 ? -18.714 -2.937 22.128 1.00 94.31 200 ILE A CA 1
ATOM 1584 C C . ILE A 1 200 ? -18.667 -1.476 22.585 1.00 94.31 200 ILE A C 1
ATOM 1586 O O . ILE A 1 200 ? -18.900 -0.582 21.777 1.00 94.31 200 ILE A O 1
ATOM 1590 N N . GLU A 1 201 ? -18.315 -1.214 23.844 1.00 93.06 201 GLU A N 1
ATOM 1591 C CA . GLU A 1 201 ? -18.190 0.157 24.352 1.00 93.06 201 GLU A CA 1
ATOM 1592 C C . GLU A 1 201 ? -17.042 0.925 23.680 1.00 93.06 201 GLU A C 1
ATOM 1594 O O . GLU A 1 201 ? -17.174 2.118 23.423 1.00 93.06 201 GLU A O 1
ATOM 1599 N N . ARG A 1 202 ? -15.949 0.247 23.301 1.00 89.00 202 ARG A N 1
ATOM 1600 C CA . ARG A 1 202 ? -14.885 0.847 22.479 1.00 89.00 202 ARG A CA 1
ATOM 1601 C C . ARG A 1 202 ? -15.400 1.276 21.100 1.00 89.00 202 ARG A C 1
ATOM 1603 O O . ARG A 1 202 ? -14.964 2.299 20.581 1.00 89.00 202 ARG A O 1
ATOM 1610 N N . LEU A 1 203 ? -16.298 0.489 20.505 1.00 86.44 203 LEU A N 1
ATOM 1611 C CA . LEU A 1 203 ? -16.866 0.741 19.178 1.00 86.44 203 LEU A CA 1
ATOM 1612 C C . LEU A 1 203 ? -18.024 1.751 19.203 1.00 86.44 203 LEU A C 1
ATOM 1614 O O . LEU A 1 203 ? -18.256 2.412 18.193 1.00 86.44 203 LEU A O 1
ATOM 1618 N N . ARG A 1 204 ? -18.735 1.893 20.330 1.00 86.62 204 ARG A N 1
ATOM 1619 C CA . ARG A 1 204 ? -19.940 2.730 20.468 1.00 86.62 204 ARG A CA 1
ATOM 1620 C C . ARG A 1 204 ? -19.783 4.151 19.901 1.00 86.62 204 ARG A C 1
ATOM 1622 O O . ARG A 1 204 ? -20.621 4.505 19.075 1.00 86.62 204 ARG A O 1
ATOM 1629 N N . PRO A 1 205 ? -18.731 4.934 20.219 1.00 75.12 205 PRO A N 1
ATOM 1630 C CA . PRO A 1 205 ? -18.600 6.293 19.683 1.00 75.12 205 PRO A CA 1
ATOM 1631 C C . PRO A 1 205 ? -18.521 6.338 18.148 1.00 75.12 205 PRO A C 1
ATOM 1633 O O . PRO A 1 205 ? -19.028 7.264 17.523 1.00 75.12 205 PRO A O 1
ATOM 1636 N N . LEU A 1 206 ? -17.925 5.313 17.524 1.00 71.62 206 LEU A N 1
ATOM 1637 C CA . LEU A 1 206 ? -17.837 5.204 16.063 1.00 71.62 206 LEU A CA 1
ATOM 1638 C C . LEU A 1 206 ? -19.179 4.802 15.437 1.00 71.62 206 LEU A C 1
ATOM 1640 O O . LEU A 1 206 ? -19.493 5.214 14.324 1.00 71.62 206 LEU A O 1
ATOM 1644 N N . ILE A 1 207 ? -19.982 4.003 16.146 1.00 83.06 207 ILE A N 1
ATOM 1645 C CA . ILE A 1 207 ? -21.333 3.629 15.708 1.00 83.06 207 ILE A CA 1
ATOM 1646 C C . ILE A 1 207 ? -22.259 4.850 15.749 1.00 83.06 207 ILE A C 1
ATOM 1648 O O . ILE A 1 207 ? -23.004 5.077 14.798 1.00 83.06 207 ILE A O 1
ATOM 1652 N N . GLU A 1 208 ? -22.193 5.645 16.822 1.00 79.94 208 GLU A N 1
ATOM 1653 C CA . GLU A 1 208 ? -22.998 6.864 17.005 1.00 79.94 208 GLU A CA 1
ATOM 1654 C C . GLU A 1 208 ? -22.729 7.916 15.922 1.00 79.94 208 GLU A C 1
ATOM 1656 O O . GLU A 1 208 ? -23.643 8.636 15.518 1.00 79.94 208 GLU A O 1
ATOM 1661 N N . LEU A 1 209 ? -21.502 7.966 15.398 1.00 70.56 209 LEU A N 1
ATOM 1662 C CA . LEU A 1 209 ? -21.151 8.834 14.279 1.00 70.56 209 LEU A CA 1
ATOM 1663 C C . LEU A 1 209 ? -21.890 8.473 12.974 1.00 70.56 209 LEU A C 1
ATOM 1665 O O . LEU A 1 209 ? -22.259 9.358 12.198 1.00 70.56 209 LEU A O 1
ATOM 1669 N N . GLY A 1 210 ? -22.109 7.180 12.723 1.00 71.06 210 GLY A N 1
ATOM 1670 C CA . GLY A 1 210 ? -22.627 6.671 11.454 1.00 71.06 210 GLY A CA 1
ATOM 1671 C C . GLY A 1 210 ? -21.584 6.653 10.325 1.00 71.06 210 GLY A C 1
ATOM 1672 O O . GLY A 1 210 ? -20.523 7.263 10.403 1.00 71.06 210 GLY A O 1
ATOM 1673 N N . GLY A 1 211 ? -21.874 5.909 9.251 1.00 71.69 211 GLY A N 1
ATOM 1674 C CA . GLY A 1 211 ? -20.920 5.707 8.149 1.00 71.69 211 GLY A CA 1
ATOM 1675 C C . GLY A 1 211 ? -19.795 4.709 8.455 1.00 71.69 211 GLY A C 1
ATOM 1676 O O . GLY A 1 211 ? -18.864 4.627 7.668 1.00 71.69 211 GLY A O 1
ATOM 1677 N N . TYR A 1 212 ? -19.904 3.961 9.559 1.00 76.56 212 TYR A N 1
ATOM 1678 C CA . TYR A 1 212 ? -19.027 2.863 9.968 1.00 76.56 212 TYR A CA 1
ATOM 1679 C C . TYR A 1 212 ? -19.881 1.661 10.408 1.00 76.56 212 TYR A C 1
ATOM 1681 O O . TYR A 1 212 ? -20.822 1.816 11.188 1.00 76.56 212 TYR A O 1
ATOM 1689 N N . ILE A 1 213 ? -19.579 0.462 9.907 1.00 84.06 213 ILE A N 1
ATOM 1690 C CA . ILE A 1 213 ? -20.234 -0.794 10.293 1.00 84.06 213 ILE A CA 1
ATOM 1691 C C . ILE A 1 213 ? -19.197 -1.672 11.005 1.00 84.06 213 ILE A C 1
ATOM 1693 O O . ILE A 1 213 ? -18.415 -2.360 10.341 1.00 84.06 213 ILE A O 1
ATOM 1697 N N . PRO A 1 214 ? -19.173 -1.705 12.349 1.00 85.31 214 PRO A N 1
ATOM 1698 C CA . PRO A 1 214 ? -18.274 -2.605 13.052 1.00 85.31 214 PRO A CA 1
ATOM 1699 C C . PRO A 1 214 ? -18.660 -4.059 12.791 1.00 85.31 214 PRO A C 1
ATOM 1701 O O . PRO A 1 214 ? -19.798 -4.467 13.036 1.00 85.31 214 PRO A O 1
ATOM 1704 N N . CYS A 1 215 ? -17.702 -4.865 12.345 1.00 88.12 215 CYS A N 1
ATOM 1705 C CA . CYS A 1 215 ? -17.895 -6.305 12.215 1.00 88.12 215 CYS A CA 1
ATOM 1706 C C . CYS A 1 215 ? -16.598 -7.082 12.467 1.00 88.12 215 CYS A C 1
ATOM 1708 O O . CYS A 1 215 ? -15.506 -6.540 12.273 1.00 88.12 215 CYS A O 1
ATOM 1710 N N . PRO A 1 216 ? -16.685 -8.355 12.900 1.00 86.19 216 PRO A N 1
ATOM 1711 C CA . PRO A 1 216 ? -15.516 -9.215 13.014 1.00 86.19 216 PRO A CA 1
ATOM 1712 C C . PRO A 1 216 ? -14.950 -9.524 11.621 1.00 86.19 216 PRO A C 1
ATOM 1714 O O . PRO A 1 216 ? -15.536 -10.291 10.858 1.00 86.19 216 PRO A O 1
ATOM 1717 N N . ASP A 1 217 ? -13.788 -8.956 11.299 1.00 74.12 217 ASP A N 1
ATOM 1718 C CA . ASP A 1 217 ? -13.204 -9.069 9.961 1.00 74.12 217 ASP A CA 1
ATOM 1719 C C . ASP A 1 217 ? -12.820 -10.503 9.568 1.00 74.12 217 ASP A C 1
ATOM 1721 O O . ASP A 1 217 ? -12.236 -11.267 10.348 1.00 74.12 217 ASP A O 1
ATOM 1725 N N . HIS A 1 218 ? -13.044 -10.841 8.296 1.00 81.31 218 HIS A N 1
ATOM 1726 C CA . HIS A 1 218 ? -12.714 -12.121 7.655 1.00 81.31 218 HIS A CA 1
ATOM 1727 C C . HIS A 1 218 ? -13.452 -13.346 8.228 1.00 81.31 218 HIS A C 1
ATOM 1729 O O . HIS A 1 218 ? -14.532 -13.702 7.768 1.00 81.31 218 HIS A O 1
ATOM 1735 N N . ARG A 1 219 ? -12.818 -14.069 9.162 1.00 85.88 219 ARG A N 1
ATOM 1736 C CA . ARG A 1 219 ? -13.287 -15.347 9.723 1.00 85.88 219 ARG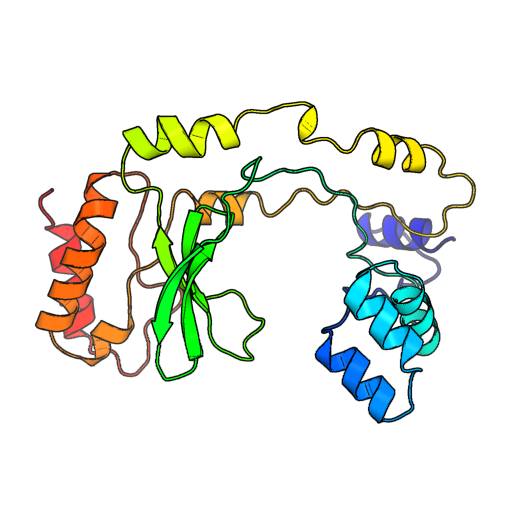 A CA 1
ATOM 1737 C C . ARG A 1 219 ? -13.127 -15.350 11.239 1.00 85.88 219 ARG A C 1
ATOM 1739 O O . ARG A 1 219 ? -12.108 -14.870 11.743 1.00 85.88 219 ARG A O 1
ATOM 1746 N N . ILE A 1 220 ? -14.103 -15.916 11.944 1.00 92.00 220 ILE A N 1
ATOM 1747 C CA . ILE A 1 220 ? -14.054 -16.149 13.394 1.00 92.00 220 ILE A CA 1
ATOM 1748 C C . ILE A 1 220 ? -13.066 -17.291 13.683 1.00 92.00 220 ILE A C 1
ATOM 1750 O O . ILE A 1 220 ? -13.009 -18.267 12.935 1.00 92.00 220 ILE A O 1
ATOM 1754 N N . ALA A 1 221 ? -12.246 -17.135 14.723 1.00 90.12 221 ALA A N 1
ATOM 1755 C CA . ALA A 1 221 ? -11.189 -18.086 15.055 1.00 90.12 221 ALA A CA 1
ATOM 1756 C C . ALA A 1 221 ? -11.748 -19.390 15.675 1.00 90.12 221 ALA A C 1
ATOM 1758 O O . ALA A 1 221 ? -12.801 -19.342 16.311 1.00 90.12 221 ALA A O 1
ATOM 1759 N N . PRO A 1 222 ? -11.068 -20.549 15.524 1.00 95.38 222 PRO A N 1
ATOM 1760 C CA . PRO A 1 222 ? -11.552 -21.835 16.046 1.00 95.38 222 PRO A CA 1
ATOM 1761 C C . PRO A 1 222 ? -11.716 -21.903 17.570 1.00 95.38 222 PRO A C 1
ATOM 1763 O O . PRO A 1 222 ? -12.454 -22.746 18.067 1.00 95.38 222 PRO A O 1
ATOM 1766 N N . ASP A 1 223 ? -11.017 -21.045 18.310 1.00 96.50 223 ASP A N 1
ATOM 1767 C CA . ASP A 1 223 ? -11.080 -20.938 19.769 1.00 96.50 223 ASP A CA 1
ATOM 1768 C C . ASP A 1 223 ? -12.207 -20.011 20.263 1.00 96.50 223 ASP A C 1
ATOM 1770 O O . ASP A 1 223 ? -12.407 -19.860 21.470 1.00 96.50 223 ASP A O 1
ATOM 1774 N N . ALA A 1 224 ? -12.955 -19.379 19.355 1.00 96.75 224 ALA A N 1
ATOM 1775 C CA . ALA A 1 224 ? -14.102 -18.558 19.709 1.00 96.75 224 ALA A CA 1
ATOM 1776 C C . ALA A 1 224 ? -15.220 -19.402 20.337 1.00 96.75 224 ALA A C 1
ATOM 1778 O O . ALA A 1 224 ? -15.611 -20.446 19.816 1.00 96.75 224 ALA A O 1
ATOM 1779 N N . LYS A 1 225 ? -15.793 -18.906 21.436 1.00 98.25 225 LYS A N 1
ATOM 1780 C CA . LYS A 1 225 ? -16.953 -19.530 22.078 1.00 98.25 225 LYS A CA 1
ATOM 1781 C C . LYS A 1 225 ? -18.223 -19.088 21.362 1.00 98.25 225 LYS A C 1
ATOM 1783 O O . LYS A 1 225 ? -18.460 -17.886 21.222 1.00 98.25 225 LYS A O 1
ATOM 1788 N N . TYR A 1 226 ? -19.045 -20.048 20.942 1.00 97.88 226 TYR A N 1
ATOM 1789 C CA . TYR A 1 226 ? -20.306 -19.792 20.239 1.00 97.88 226 TYR A CA 1
ATOM 1790 C C . TYR A 1 226 ? -21.194 -18.794 21.002 1.00 97.88 226 TYR A C 1
ATOM 1792 O O . TYR A 1 226 ? -21.720 -17.846 20.422 1.00 97.88 226 TYR A O 1
ATOM 1800 N N . GLU A 1 227 ? -21.279 -18.942 22.324 1.00 98.31 227 GLU A N 1
ATOM 1801 C CA . GLU A 1 227 ? -22.107 -18.116 23.202 1.00 98.31 227 GLU A CA 1
ATOM 1802 C C . GLU A 1 227 ? -21.635 -16.661 23.250 1.00 98.31 227 GLU A C 1
ATOM 1804 O O . GLU A 1 227 ? -22.456 -15.759 23.396 1.00 98.31 227 GLU A O 1
ATOM 1809 N N . ASN A 1 228 ? -20.328 -16.415 23.113 1.00 98.25 228 ASN A N 1
ATOM 1810 C CA . ASN A 1 228 ? -19.781 -15.059 23.074 1.00 98.25 228 ASN A CA 1
ATOM 1811 C C . ASN A 1 228 ? -20.086 -14.378 21.735 1.00 98.25 228 ASN A C 1
ATOM 1813 O O . ASN A 1 228 ? -20.395 -13.188 21.718 1.00 98.25 228 ASN A O 1
ATOM 1817 N N . VAL A 1 229 ? -20.044 -15.125 20.626 1.00 97.88 229 VAL A N 1
ATOM 1818 C CA . VAL A 1 229 ? -20.433 -14.612 19.301 1.00 97.88 229 VAL A CA 1
ATOM 1819 C C . VAL A 1 229 ? -21.926 -14.286 19.281 1.00 97.88 229 VAL A C 1
ATOM 1821 O O . VAL A 1 229 ? -22.312 -13.193 18.871 1.00 97.88 229 VAL A O 1
ATOM 1824 N N . GLN A 1 230 ? -22.768 -15.195 19.784 1.00 98.19 230 GLN A N 1
ATOM 1825 C CA . GLN A 1 230 ? -24.209 -14.967 19.893 1.00 98.19 230 GLN A CA 1
ATOM 1826 C C . GLN A 1 230 ? -24.522 -13.763 20.792 1.00 98.19 230 GLN A C 1
ATOM 1828 O O . GLN A 1 230 ? -25.353 -12.933 20.430 1.00 98.19 230 GLN A O 1
ATOM 1833 N N . TYR A 1 231 ? -23.838 -13.645 21.935 1.00 98.25 231 TYR A N 1
ATOM 1834 C CA . TYR A 1 231 ? -23.998 -12.518 22.852 1.00 98.25 231 TYR A CA 1
ATOM 1835 C C . TYR A 1 231 ? -23.603 -11.184 22.207 1.00 98.25 231 TYR A C 1
ATOM 1837 O O . TYR A 1 231 ? -24.333 -10.209 22.345 1.00 98.25 231 TYR A O 1
ATOM 1845 N N . TYR A 1 232 ? -22.503 -11.138 21.449 1.00 97.50 232 TYR A N 1
ATOM 1846 C CA . TYR A 1 232 ? -22.142 -9.955 20.664 1.00 97.50 232 TYR A CA 1
ATOM 1847 C C . TYR A 1 232 ? -23.239 -9.574 19.664 1.00 97.50 232 TYR A C 1
ATOM 1849 O O . TYR A 1 232 ? -23.651 -8.418 19.636 1.00 97.50 232 TYR A O 1
ATOM 1857 N N . CYS A 1 233 ? -23.751 -10.532 18.883 1.00 97.25 233 CYS A N 1
ATOM 1858 C CA . CYS A 1 233 ? -24.821 -10.265 17.920 1.00 97.25 233 CYS A CA 1
ATOM 1859 C C . CYS A 1 233 ? -26.075 -9.698 18.601 1.00 97.25 233 CYS A C 1
ATOM 1861 O O . CYS A 1 233 ? -26.598 -8.685 18.145 1.00 97.25 233 CYS A O 1
ATOM 1863 N N . ASP A 1 234 ? -26.519 -10.308 19.704 1.00 97.88 234 ASP A N 1
ATOM 1864 C CA . ASP A 1 234 ? -27.662 -9.830 20.492 1.00 97.88 234 ASP A CA 1
ATOM 1865 C C . ASP A 1 234 ? -27.434 -8.402 21.009 1.00 97.88 234 ASP A C 1
ATOM 1867 O O . ASP A 1 234 ? -28.283 -7.524 20.844 1.00 97.88 234 ASP A O 1
ATOM 1871 N N . ARG A 1 235 ? -26.250 -8.127 21.565 1.00 96.62 235 ARG A N 1
ATOM 1872 C CA . ARG A 1 235 ? -25.900 -6.800 22.077 1.00 96.62 235 ARG A CA 1
ATOM 1873 C C . ARG A 1 235 ? -25.839 -5.738 20.987 1.00 96.62 235 ARG A C 1
ATOM 1875 O O . ARG A 1 235 ? -26.299 -4.630 21.232 1.00 96.62 235 ARG A O 1
ATOM 1882 N N . MET A 1 236 ? -25.306 -6.063 19.812 1.00 94.75 236 MET A N 1
ATOM 1883 C CA . M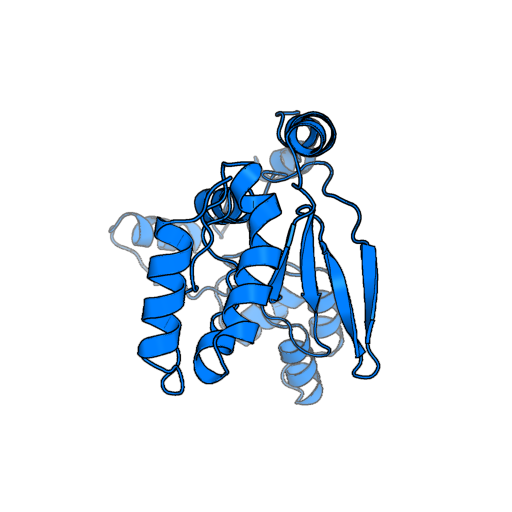ET A 1 236 ? -25.240 -5.145 18.671 1.00 94.75 236 MET A CA 1
ATOM 1884 C C . MET A 1 236 ? -26.622 -4.886 18.060 1.00 94.75 236 MET A C 1
ATOM 1886 O O . MET A 1 236 ? -26.932 -3.748 17.726 1.00 94.75 236 MET A O 1
ATOM 1890 N N . GLN A 1 237 ? -27.476 -5.911 17.954 1.00 94.88 237 GLN A N 1
ATOM 1891 C CA . GLN A 1 237 ? -28.856 -5.770 17.468 1.00 94.88 237 GLN A CA 1
ATOM 1892 C C . GLN A 1 237 ? -29.726 -4.920 18.401 1.00 94.88 237 GLN A C 1
ATOM 1894 O O . GLN A 1 237 ? -30.609 -4.204 17.935 1.00 94.88 237 GLN A O 1
ATOM 1899 N N . ASN A 1 238 ? -29.471 -4.994 19.709 1.00 94.94 238 ASN A N 1
ATOM 1900 C CA . ASN A 1 238 ? -30.205 -4.257 20.738 1.00 94.94 238 ASN A CA 1
ATOM 1901 C C . ASN A 1 238 ? -29.455 -3.011 21.240 1.00 94.94 238 ASN A C 1
ATOM 1903 O O . ASN A 1 238 ? -29.836 -2.433 22.265 1.00 94.94 238 ASN A O 1
ATOM 1907 N N . LEU A 1 239 ? -28.382 -2.602 20.556 1.00 90.62 239 LEU A N 1
ATOM 1908 C CA . LEU A 1 239 ? -27.587 -1.447 20.947 1.00 90.62 239 LEU A CA 1
ATOM 1909 C C . LEU A 1 239 ? -28.438 -0.182 20.809 1.00 90.62 239 LEU A C 1
ATOM 1911 O O . LEU A 1 239 ? -28.888 0.166 19.720 1.00 90.62 239 LEU A O 1
ATOM 1915 N N . LYS A 1 240 ? -28.658 0.507 21.929 1.00 86.50 240 LYS A N 1
ATOM 1916 C CA . LYS A 1 240 ? -29.275 1.834 21.937 1.00 86.50 240 LYS A CA 1
ATOM 1917 C C . LYS A 1 240 ? -28.169 2.880 21.863 1.00 86.50 240 LYS A C 1
ATOM 1919 O O . LYS A 1 240 ? -27.261 2.832 22.699 1.00 86.50 240 LYS A O 1
ATOM 1924 N N . LEU A 1 241 ? -28.264 3.738 20.851 1.00 80.31 241 LEU A N 1
ATOM 1925 C CA . LEU A 1 241 ? -27.436 4.922 20.624 1.00 80.31 241 LEU A CA 1
ATOM 1926 C C . LEU A 1 241 ? -28.126 6.139 21.247 1.00 80.31 241 LEU A C 1
ATOM 1928 O O . LEU A 1 241 ? -29.378 6.189 21.161 1.00 80.31 241 LEU A O 1
#

Secondary structure (DSSP, 8-state):
--HHHHHHHHHTT---SS---EE----HHHHHHHHHTTSS-HHHHHHHHHH-TTSHHHHHHHHHHT-SEETT--EE---SSSSPPPPEEEEE-TTS-EEEE-TTSEEEEE-TT--SPPEEEEES--SHHHIIIIIHHHHS--GGGS-HHHHHHTS--TT--S---EE---HHHHHHHHS-EEEE-GGGGGS-HHHHHHHHHHHHHHHHHSS-EEEE-S---TT--HHHHHHHHHHHHT---

pLDDT: mean 90.34, std 7.59, range [65.62, 98.5]

Organism: NCBI:txid2840723

InterPro domains:
  IPR038071 UROD/MetE-like superfamily [G3DSA:3.20.20.210] (113-240)
  IPR038071 UROD/MetE-like superfamily [SSF51726] (177-237)

Sequence (241 aa):
MTFRENAMAVLHYEAYEKFPVVSFGYWGETVQKWANEGHITREEADDYCRRGDNSWGDRSIMKKLGFDFNWNSCVGSSSDLFPAFEEKTLEERPDGSRVIRDGSGLIVLVKPGIVSIPAEIGTSLTDRSVWEQEYLPRLRFSMERIPTELLETLRDDAGREIPVGIHCGSLMGRMRDLLGVGGMNKTVFSRDRAAVDAEIERLRPLIELGGYIPCPDHRIAPDAKYENVQYYCDRMQNLKL